Protein AF-A0A1H0XX12-F1 (afdb_monomer)

Mean predicted aligned error: 10.06 Å

Secondary structure (DSSP, 8-state):
--------TT--S-TTHHHHHHHHHHHHHHHSTTS---EE-TT-SEEEEE--SS-SS--HHHHHHHHTTEEPTTSPEE-GGGGEEEEE--HHHHTSGGGGG-SEEEEE-SSSSHHHH--HHHHTT-EEEEEEEEEETTEEEEEEEEE-TTT--EEEEEEE---SS--HHHHHHHHHHHHHHHHHHHTT-

Sequence (189 aa):
MQWCCILPPYLCHQKRKDMANIDELKRLGERFPNKNVGCGNPNAKILVVTQKERNEDVDFKYLKRLFGDFPGPKGKYMDVLTYCYYVVYDEDLLKDPFFERFQVIQYVFPDGSHLQEHDPAKLFGMKWISECTVEDNLQRMFIARGFSQDTMIERVMFCTYPFDIVSSHIFCSNKLLLNWFLLNAVLIF

Radius of gyration: 16.36 Å; Cα contacts (8 Å, |Δi|>4): 269; chains: 1; bounding box: 44×36×38 Å

pLDDT: mean 73.09, std 16.84, range [24.39, 91.88]

Structure (mmCIF, N/CA/C/O backbone):
data_AF-A0A1H0XX12-F1
#
_entry.id   AF-A0A1H0XX12-F1
#
loop_
_atom_site.group_PDB
_atom_site.id
_atom_site.type_symbol
_atom_site.label_atom_id
_atom_site.label_alt_id
_atom_site.label_comp_id
_atom_site.label_asym_id
_atom_site.label_entity_id
_atom_site.label_seq_id
_atom_site.pdbx_PDB_ins_code
_atom_site.Cartn_x
_atom_site.Cartn_y
_atom_site.Cartn_z
_atom_site.occupancy
_atom_site.B_iso_or_equiv
_atom_site.auth_seq_id
_atom_site.auth_comp_id
_atom_site.auth_asym_id
_atom_site.auth_atom_id
_atom_site.pdbx_PDB_model_num
ATOM 1 N N . MET A 1 1 ? -27.982 -8.216 -4.096 1.00 30.33 1 MET A N 1
ATOM 2 C CA . MET A 1 1 ? -26.945 -9.268 -4.171 1.00 30.33 1 MET A CA 1
ATOM 3 C C . MET A 1 1 ? -25.920 -8.960 -3.098 1.00 30.33 1 MET A C 1
ATOM 5 O O . MET A 1 1 ? -25.407 -7.853 -3.080 1.00 30.33 1 MET A O 1
ATOM 9 N N . GLN A 1 2 ? -25.738 -9.870 -2.147 1.00 24.39 2 GLN A N 1
ATOM 10 C CA . GLN A 1 2 ? -24.949 -9.663 -0.933 1.00 24.39 2 GLN A CA 1
ATOM 11 C C . GLN A 1 2 ? -23.589 -10.337 -1.152 1.00 24.39 2 GLN A C 1
ATOM 13 O O . GLN A 1 2 ? -23.521 -11.560 -1.255 1.00 24.39 2 GLN A O 1
ATOM 18 N N . TRP A 1 3 ? -22.527 -9.548 -1.319 1.00 27.17 3 TRP A N 1
ATOM 19 C CA . TRP A 1 3 ? -21.173 -10.067 -1.509 1.00 27.17 3 TRP A CA 1
ATOM 20 C C . TRP A 1 3 ? -20.621 -10.514 -0.153 1.00 27.17 3 TRP A C 1
ATOM 22 O O . TRP A 1 3 ? -20.126 -9.712 0.633 1.00 27.17 3 TRP A O 1
ATOM 32 N N . CYS A 1 4 ? -20.761 -11.803 0.157 1.00 27.08 4 CYS A N 1
ATOM 33 C CA . CYS A 1 4 ? -20.064 -12.420 1.280 1.00 27.08 4 CYS A CA 1
ATOM 34 C C . CYS A 1 4 ? -18.593 -12.622 0.904 1.00 27.08 4 CYS A C 1
ATOM 36 O O . CYS A 1 4 ? -18.281 -13.437 0.037 1.00 27.08 4 CYS A O 1
ATOM 38 N N . CYS A 1 5 ? -17.691 -11.915 1.583 1.00 37.00 5 CYS A N 1
ATOM 39 C CA . CYS A 1 5 ? -16.258 -12.184 1.550 1.00 37.00 5 CYS A CA 1
ATOM 40 C C . CYS A 1 5 ? -15.993 -13.602 2.081 1.00 37.00 5 CYS A C 1
ATOM 42 O O . CYS A 1 5 ? -16.021 -13.843 3.289 1.00 37.00 5 CYS A O 1
ATOM 44 N N . ILE A 1 6 ? -15.756 -14.557 1.181 1.00 36.38 6 ILE A N 1
ATOM 45 C CA . ILE A 1 6 ? -15.307 -15.904 1.540 1.00 36.38 6 ILE A CA 1
ATOM 46 C C . ILE A 1 6 ? -13.828 -15.793 1.922 1.00 36.38 6 ILE A C 1
ATOM 48 O O . ILE A 1 6 ? -12.962 -15.624 1.066 1.00 36.38 6 ILE A O 1
ATOM 52 N N . LEU A 1 7 ? -13.540 -15.850 3.222 1.00 35.84 7 LEU A N 1
ATOM 53 C CA . LEU A 1 7 ? -12.173 -15.946 3.732 1.00 35.84 7 LEU A CA 1
ATOM 54 C C . LEU A 1 7 ? -11.535 -17.282 3.286 1.00 35.84 7 LEU A C 1
ATOM 56 O O . LEU A 1 7 ? -12.188 -18.324 3.391 1.00 35.84 7 LEU A O 1
ATOM 60 N N . PRO A 1 8 ? -10.267 -17.292 2.831 1.00 33.62 8 PRO A N 1
ATOM 61 C CA . PRO A 1 8 ? -9.539 -18.523 2.534 1.00 33.62 8 PRO A CA 1
ATOM 62 C C . PRO A 1 8 ? -9.323 -19.421 3.776 1.00 33.62 8 PRO A C 1
ATOM 64 O O . PRO A 1 8 ? -9.176 -18.917 4.891 1.00 33.62 8 PRO A O 1
ATOM 67 N N . PRO A 1 9 ? -9.225 -20.754 3.601 1.00 35.00 9 PRO A N 1
ATOM 68 C CA . PRO A 1 9 ? -9.321 -21.750 4.680 1.00 35.00 9 PRO A CA 1
ATOM 69 C C . PRO A 1 9 ? -8.121 -21.880 5.646 1.00 35.00 9 PRO A C 1
ATOM 71 O O . PRO A 1 9 ? -8.130 -22.772 6.489 1.00 35.00 9 PRO A O 1
ATOM 74 N N . TYR A 1 10 ? -7.088 -21.034 5.578 1.00 42.31 10 TYR A N 1
ATOM 75 C CA . TYR A 1 10 ? -5.850 -21.205 6.368 1.00 42.31 10 TYR A CA 1
ATOM 76 C C . TYR A 1 10 ? -5.738 -20.333 7.636 1.00 42.31 10 TYR A C 1
ATOM 78 O O . TYR A 1 10 ? -4.710 -20.353 8.311 1.00 42.31 10 TYR A O 1
ATOM 86 N N . LEU A 1 11 ? -6.791 -19.611 8.027 1.00 39.69 11 LEU A N 1
ATOM 87 C CA . LEU A 1 11 ? -6.832 -18.836 9.276 1.00 39.69 11 LEU A CA 1
ATOM 88 C C . LEU A 1 11 ? -7.303 -19.699 10.458 1.00 39.69 11 LEU A C 1
ATOM 90 O O . LEU A 1 11 ? -8.420 -19.565 10.953 1.00 39.69 11 LEU A O 1
ATOM 94 N N . CYS A 1 12 ? -6.444 -20.601 10.933 1.00 35.66 12 CYS A N 1
ATOM 95 C CA . CYS A 1 12 ? -6.678 -21.346 12.169 1.00 35.66 12 CYS A CA 1
ATOM 96 C C . CYS A 1 12 ? -5.447 -21.236 13.076 1.00 35.66 12 CYS A C 1
ATOM 98 O O . CYS A 1 12 ? -4.627 -22.140 13.063 1.00 35.66 12 CYS A O 1
ATOM 100 N N . HIS A 1 13 ? -5.288 -20.104 13.788 1.00 37.56 13 HIS A N 1
ATOM 101 C CA . HIS A 1 13 ? -4.661 -19.981 15.126 1.00 37.56 13 HIS A CA 1
ATOM 102 C C . HIS A 1 13 ? -4.438 -18.504 15.569 1.00 37.56 13 HIS A C 1
ATOM 104 O O . HIS A 1 13 ? -3.295 -18.075 15.626 1.00 37.56 13 HIS A O 1
ATOM 110 N N . GLN A 1 14 ? -5.479 -17.738 15.971 1.00 40.56 14 GLN A N 1
ATOM 111 C CA . GLN A 1 14 ? -5.350 -16.602 16.936 1.00 40.56 14 GLN A CA 1
ATOM 112 C C . GLN A 1 14 ? -6.692 -16.014 17.467 1.00 40.56 14 GLN A C 1
ATOM 114 O O . GLN A 1 14 ? -6.983 -14.821 17.440 1.00 40.56 14 GLN A O 1
ATOM 119 N N . LYS A 1 15 ? -7.507 -16.866 18.102 1.00 47.06 15 LYS A N 1
ATOM 120 C CA . LYS A 1 15 ? -8.949 -16.678 18.401 1.00 47.06 15 LYS A CA 1
ATOM 121 C C . LYS A 1 15 ? -9.467 -15.417 19.144 1.00 47.06 15 LYS A C 1
ATOM 123 O O . LYS A 1 15 ? -10.682 -15.296 19.239 1.00 47.06 15 LYS A O 1
ATOM 128 N N . ARG A 1 16 ? -8.661 -14.490 19.691 1.00 38.19 16 ARG A N 1
ATOM 129 C CA . ARG A 1 16 ? -9.195 -13.296 20.417 1.00 38.19 16 ARG A CA 1
ATOM 130 C C . ARG A 1 16 ? -8.911 -11.950 19.749 1.00 38.19 16 ARG A C 1
ATOM 132 O O . ARG A 1 16 ? -9.828 -11.144 19.640 1.00 38.19 16 ARG A O 1
ATOM 139 N N . LYS A 1 17 ? -7.683 -11.709 19.272 1.00 46.38 17 LYS A N 1
ATOM 140 C CA . LYS A 1 17 ? -7.369 -10.497 18.487 1.00 46.38 17 LYS A CA 1
ATOM 141 C C . LYS A 1 17 ? -8.037 -10.533 17.111 1.00 46.38 17 LYS A C 1
ATOM 143 O O . LYS A 1 17 ? -8.425 -9.485 16.607 1.00 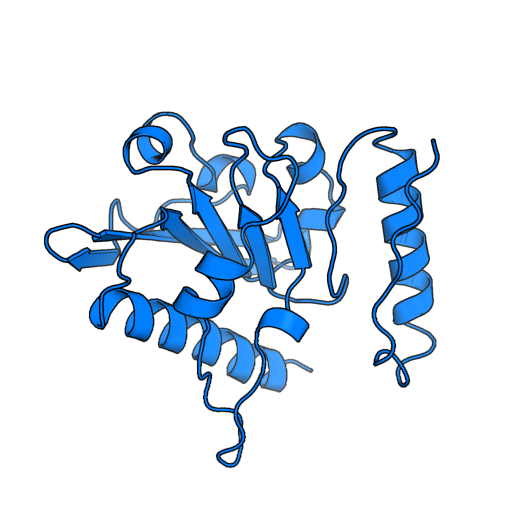46.38 17 LYS A O 1
ATOM 148 N N . ASP A 1 18 ? -8.239 -11.722 16.550 1.00 52.41 18 ASP A N 1
ATOM 149 C CA . ASP A 1 18 ? -8.925 -11.883 15.266 1.00 52.41 18 ASP A CA 1
ATOM 150 C C . ASP A 1 18 ? -10.393 -11.447 15.352 1.00 52.41 18 ASP A C 1
ATOM 152 O O . ASP A 1 18 ? -10.896 -10.801 14.443 1.00 52.41 18 ASP A O 1
ATOM 156 N N . MET A 1 19 ? -11.067 -11.713 16.475 1.00 50.41 19 MET A N 1
ATOM 157 C CA . MET A 1 19 ? -12.502 -11.453 16.632 1.00 50.41 19 MET A CA 1
ATOM 158 C C . MET A 1 19 ? -12.823 -9.952 16.730 1.00 50.41 19 MET A C 1
ATOM 160 O O . MET A 1 19 ? -13.693 -9.475 16.011 1.00 50.41 19 MET A O 1
ATOM 164 N N . ALA A 1 20 ? -12.050 -9.186 17.512 1.00 59.00 20 ALA A N 1
ATOM 165 C CA . ALA A 1 20 ? -12.202 -7.727 17.597 1.00 59.00 20 ALA A CA 1
ATOM 166 C C . ALA A 1 20 ? -11.928 -7.020 16.255 1.00 59.00 20 ALA A C 1
ATOM 168 O O . ALA A 1 20 ? -12.543 -6.006 15.942 1.00 59.00 20 ALA A O 1
ATOM 169 N N . ASN A 1 21 ? -11.023 -7.568 15.443 1.00 63.22 21 ASN A N 1
ATOM 170 C CA . ASN A 1 21 ? -10.691 -7.003 14.137 1.00 63.22 21 ASN A CA 1
ATOM 171 C C . ASN A 1 21 ? -11.657 -7.429 13.030 1.00 63.22 21 ASN A C 1
ATOM 173 O O . ASN A 1 21 ? -11.896 -6.654 12.109 1.00 63.22 21 ASN A O 1
ATOM 177 N N . ILE A 1 22 ? -12.242 -8.626 13.129 1.00 69.19 22 ILE A N 1
ATOM 178 C CA . ILE A 1 22 ? -13.384 -9.026 12.300 1.00 69.19 22 ILE A CA 1
ATOM 179 C C . ILE A 1 22 ? -14.576 -8.105 12.582 1.00 69.19 22 ILE A C 1
ATOM 181 O O . ILE A 1 22 ? -15.256 -7.691 11.645 1.00 69.19 22 ILE A O 1
ATOM 185 N N . ASP A 1 23 ? -14.804 -7.740 13.844 1.00 78.62 23 ASP A N 1
ATOM 186 C CA . ASP A 1 23 ? -15.848 -6.780 14.207 1.00 78.62 23 ASP A CA 1
ATOM 187 C C . ASP A 1 23 ? -15.536 -5.371 13.683 1.00 78.62 23 ASP A C 1
ATOM 189 O O . ASP A 1 23 ? -16.436 -4.698 13.185 1.00 78.62 23 ASP A O 1
ATOM 193 N N . GLU A 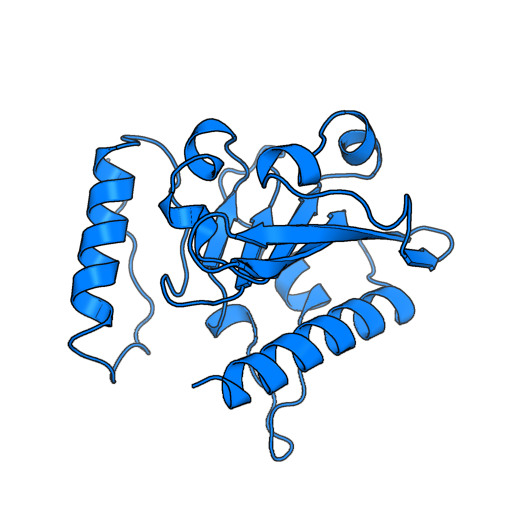1 24 ? -14.272 -4.940 13.697 1.00 80.75 24 GLU A N 1
ATOM 194 C CA . GLU A 1 24 ? -13.889 -3.643 13.126 1.00 80.75 24 GLU A CA 1
ATOM 195 C C . GLU A 1 24 ? -14.032 -3.603 11.596 1.00 80.75 24 GLU A C 1
ATOM 197 O O . GLU A 1 24 ? -14.506 -2.609 11.056 1.00 80.75 24 GLU A O 1
ATOM 202 N N . LEU A 1 25 ? -13.723 -4.696 10.889 1.00 84.00 25 LEU A N 1
ATOM 203 C CA . LEU A 1 25 ? -13.988 -4.811 9.449 1.00 84.00 25 LEU A CA 1
ATOM 204 C C . LEU A 1 25 ? -15.485 -4.762 9.126 1.00 84.00 25 LEU A C 1
ATOM 206 O O . LEU A 1 25 ? -15.885 -4.131 8.148 1.00 84.00 25 LEU A O 1
ATOM 210 N N . LYS A 1 26 ? -16.325 -5.403 9.948 1.00 84.50 26 LYS A N 1
ATOM 211 C CA . LYS A 1 26 ? -17.784 -5.308 9.803 1.00 84.50 26 LYS A CA 1
ATOM 212 C C . LYS A 1 26 ? -18.262 -3.876 10.001 1.00 84.50 26 LYS A C 1
ATOM 214 O O . LYS A 1 26 ? -18.992 -3.375 9.155 1.00 84.50 26 LYS A O 1
ATOM 219 N N . ARG A 1 27 ? -17.794 -3.200 11.054 1.00 86.56 27 ARG A N 1
ATOM 220 C CA . ARG A 1 27 ? -18.110 -1.786 11.303 1.00 86.56 27 ARG A CA 1
ATOM 221 C C . ARG A 1 27 ? -17.637 -0.890 10.165 1.00 86.56 27 ARG A C 1
ATOM 223 O O . ARG A 1 27 ? -18.355 0.027 9.793 1.00 86.56 27 ARG A O 1
ATOM 230 N N . LEU A 1 28 ? -16.465 -1.157 9.589 1.00 88.31 28 LEU A N 1
ATOM 231 C CA . LEU A 1 28 ? -15.981 -0.437 8.411 1.00 88.31 28 LEU A CA 1
ATOM 232 C C . LEU A 1 28 ? -16.937 -0.630 7.221 1.00 88.31 28 LEU A C 1
ATOM 234 O O . LEU A 1 28 ? -17.310 0.341 6.571 1.00 88.31 28 LEU A O 1
ATOM 238 N N . GLY A 1 29 ? -17.409 -1.859 6.988 1.00 87.12 29 GLY A N 1
ATOM 239 C CA . GLY A 1 29 ? -18.440 -2.151 5.984 1.00 87.12 29 GLY A CA 1
ATOM 240 C C . GLY A 1 29 ? -19.788 -1.471 6.255 1.00 87.12 29 GLY A C 1
ATOM 241 O O . GLY A 1 29 ? -20.456 -1.043 5.318 1.00 87.12 29 GLY A O 1
ATOM 242 N N . GLU A 1 30 ? -20.178 -1.326 7.522 1.00 90.56 30 GLU A N 1
ATOM 243 C CA . GLU A 1 30 ? -21.390 -0.601 7.932 1.00 90.56 30 GLU A CA 1
ATOM 244 C C . GLU A 1 30 ? -21.254 0.919 7.752 1.00 90.56 30 GLU A C 1
ATOM 246 O O . GLU A 1 30 ? -22.224 1.570 7.367 1.00 90.56 30 GLU A O 1
ATOM 251 N N . ARG A 1 31 ? -20.060 1.488 7.993 1.00 91.88 31 ARG A N 1
ATOM 252 C CA . ARG A 1 31 ? -19.751 2.908 7.738 1.00 91.88 31 ARG A CA 1
ATOM 253 C C . ARG A 1 31 ? -19.736 3.234 6.243 1.00 91.88 31 ARG A C 1
ATOM 255 O O . ARG A 1 31 ? -20.135 4.330 5.858 1.00 91.88 31 ARG A O 1
ATOM 262 N N . PHE A 1 32 ? -19.319 2.280 5.409 1.00 88.94 32 PHE A N 1
ATOM 263 C CA . PHE A 1 32 ? -19.217 2.435 3.957 1.00 88.94 32 PHE A CA 1
ATOM 264 C C . PHE A 1 32 ? -20.061 1.396 3.200 1.00 88.94 32 PHE A C 1
ATOM 266 O O . PHE A 1 32 ? -19.518 0.550 2.476 1.00 88.94 32 PHE A O 1
ATOM 273 N N . PRO A 1 33 ? -21.402 1.457 3.319 1.00 79.62 33 PRO A N 1
ATOM 274 C CA . PRO A 1 33 ? -22.275 0.524 2.631 1.00 79.62 33 PRO A CA 1
ATOM 275 C C . PRO A 1 33 ? -22.110 0.732 1.121 1.00 79.62 33 PRO A C 1
ATOM 277 O O . PRO A 1 33 ? -22.277 1.844 0.620 1.00 79.62 33 PRO A O 1
ATOM 280 N N . ASN A 1 34 ? -21.794 -0.344 0.397 1.00 82.81 34 ASN A N 1
ATOM 281 C CA . ASN A 1 34 ? -21.521 -0.389 -1.051 1.00 82.81 34 ASN A CA 1
ATOM 282 C C . ASN A 1 34 ? -20.095 -0.024 -1.504 1.00 82.81 34 ASN A C 1
ATOM 284 O O . ASN A 1 34 ? -19.868 0.067 -2.710 1.00 82.81 34 ASN A O 1
ATOM 288 N N . LYS A 1 35 ? -19.126 0.144 -0.595 1.00 84.12 35 LYS A N 1
ATOM 289 C CA . LYS A 1 35 ? -17.709 0.271 -0.979 1.00 84.12 35 LYS A CA 1
ATOM 290 C C . LYS A 1 35 ? -16.955 -1.047 -0.790 1.00 84.12 35 LYS A C 1
ATOM 292 O O . LYS A 1 35 ? -17.257 -1.828 0.111 1.00 84.12 35 LYS A O 1
ATOM 297 N N . ASN A 1 36 ? -15.941 -1.279 -1.624 1.00 84.62 36 ASN A N 1
ATOM 298 C CA . ASN A 1 36 ? -14.971 -2.347 -1.394 1.00 84.62 36 ASN A CA 1
ATOM 299 C C . ASN A 1 36 ? -14.030 -1.911 -0.262 1.00 84.62 36 ASN A C 1
ATOM 301 O O . ASN A 1 36 ? -13.100 -1.141 -0.483 1.00 84.62 36 ASN A O 1
ATOM 305 N N . VAL A 1 37 ? -14.286 -2.395 0.955 1.00 88.00 37 VAL A N 1
ATOM 306 C CA . VAL A 1 37 ? -13.489 -2.044 2.144 1.00 88.00 37 VAL A CA 1
ATOM 307 C C . VAL A 1 37 ? -12.124 -2.742 2.198 1.00 88.00 37 VAL A C 1
ATOM 309 O O . VAL A 1 37 ? -11.357 -2.528 3.138 1.00 88.00 37 VAL A O 1
ATOM 312 N N . GLY A 1 38 ? -11.805 -3.563 1.195 1.00 87.56 38 GLY A N 1
ATOM 313 C CA . GLY A 1 38 ? -10.560 -4.308 1.092 1.00 87.56 38 GLY A CA 1
ATOM 314 C C . GLY A 1 38 ? -10.645 -5.751 1.590 1.00 87.56 38 GLY A C 1
ATOM 315 O O . GLY A 1 38 ? -11.701 -6.258 1.972 1.00 87.56 38 GLY A O 1
ATOM 316 N N . CYS A 1 39 ? -9.509 -6.443 1.548 1.00 86.69 39 CYS A N 1
ATOM 317 C CA . CYS A 1 39 ? -9.378 -7.848 1.927 1.00 86.69 39 CYS A CA 1
ATOM 318 C C . CYS A 1 39 ? -7.968 -8.173 2.452 1.00 86.69 39 CYS A C 1
ATOM 320 O O . CYS A 1 39 ? -7.062 -7.348 2.403 1.00 86.69 39 CYS A O 1
ATOM 322 N N . GLY A 1 40 ? -7.764 -9.391 2.958 1.00 84.25 40 GLY A N 1
ATOM 323 C CA . GLY A 1 40 ? -6.483 -9.832 3.521 1.00 84.25 40 GLY A CA 1
ATOM 324 C C . GLY A 1 40 ? -6.476 -9.828 5.047 1.00 84.25 40 GLY A C 1
ATOM 325 O O . GLY A 1 40 ? -7.520 -9.988 5.681 1.00 84.25 40 GLY A O 1
ATOM 326 N N . ASN A 1 41 ? -5.294 -9.691 5.648 1.00 83.06 41 ASN A N 1
ATOM 327 C CA . ASN A 1 41 ? -5.151 -9.725 7.100 1.00 83.06 41 ASN A CA 1
ATOM 328 C C . ASN A 1 41 ? -5.387 -8.322 7.691 1.00 83.06 41 ASN A C 1
ATOM 330 O O . ASN A 1 41 ? -4.533 -7.455 7.508 1.00 83.06 41 ASN A O 1
ATOM 334 N N . PRO A 1 42 ? -6.478 -8.068 8.441 1.00 83.69 42 PRO A N 1
ATOM 335 C CA . PRO A 1 42 ? -6.685 -6.765 9.074 1.00 83.69 42 PRO A CA 1
ATOM 336 C C . PRO A 1 42 ? -5.550 -6.403 10.046 1.00 83.69 42 PRO A C 1
ATOM 338 O O . PRO A 1 42 ? -5.204 -5.239 10.187 1.00 83.69 42 PRO A O 1
ATOM 341 N N . ASN A 1 43 ? -4.903 -7.384 10.673 1.00 80.00 43 ASN A N 1
ATOM 342 C CA . ASN A 1 43 ? -3.790 -7.152 11.596 1.00 80.00 43 ASN A CA 1
ATOM 343 C C . ASN A 1 43 ? -2.432 -6.970 10.901 1.00 80.00 43 ASN A C 1
ATOM 345 O O . ASN A 1 43 ? -1.398 -6.935 11.573 1.00 80.00 43 ASN A O 1
ATOM 349 N N . ALA A 1 44 ? -2.408 -6.902 9.570 1.00 82.38 44 ALA A N 1
ATOM 350 C CA . ALA A 1 44 ? -1.193 -6.619 8.832 1.00 82.38 44 ALA A CA 1
ATOM 351 C C . ALA A 1 44 ? -0.615 -5.251 9.218 1.00 82.38 44 ALA A C 1
ATOM 353 O O . ALA A 1 44 ? -1.336 -4.290 9.469 1.00 82.38 44 ALA A O 1
ATOM 354 N N . LYS A 1 45 ? 0.715 -5.147 9.201 1.00 82.94 45 LYS A N 1
ATOM 355 C CA . LYS A 1 45 ? 1.413 -3.852 9.273 1.00 82.94 45 LYS A CA 1
ATOM 356 C C . LYS A 1 45 ? 1.537 -3.185 7.905 1.00 82.94 45 LYS A C 1
ATOM 358 O O . LYS A 1 45 ? 1.845 -1.997 7.843 1.00 82.94 45 LYS A O 1
ATOM 363 N N . ILE A 1 46 ? 1.316 -3.950 6.836 1.00 86.81 46 ILE A N 1
ATOM 364 C CA . ILE A 1 46 ? 1.464 -3.515 5.452 1.00 86.81 46 ILE A CA 1
ATOM 365 C C . ILE A 1 46 ? 0.074 -3.360 4.832 1.00 86.81 46 ILE A C 1
ATOM 367 O O . ILE A 1 46 ? -0.691 -4.323 4.763 1.00 86.81 46 ILE A O 1
ATOM 371 N N . LEU A 1 47 ? -0.224 -2.151 4.369 1.00 91.38 47 LEU A N 1
ATOM 372 C CA . LEU A 1 47 ? -1.353 -1.835 3.505 1.00 91.38 47 LEU A CA 1
ATOM 373 C C . LEU A 1 47 ? -0.876 -1.809 2.057 1.00 91.38 47 LEU A C 1
ATOM 375 O O . LEU A 1 47 ? 0.150 -1.207 1.761 1.00 91.38 47 LEU A O 1
ATOM 379 N N . VAL A 1 48 ? -1.635 -2.410 1.153 1.00 90.31 48 VAL A N 1
ATOM 380 C CA . VAL A 1 48 ? -1.427 -2.316 -0.288 1.00 90.31 48 VAL A CA 1
ATOM 381 C C . VAL A 1 48 ? -2.642 -1.626 -0.893 1.00 90.31 48 VAL A C 1
ATOM 383 O O . VAL A 1 48 ? -3.743 -2.172 -0.881 1.00 90.31 48 VAL A O 1
ATOM 386 N N . VAL A 1 49 ? -2.433 -0.423 -1.411 1.00 90.62 49 VAL A N 1
ATOM 387 C CA . VAL A 1 49 ? -3.433 0.374 -2.114 1.00 90.62 49 VAL A CA 1
ATOM 388 C C . VAL A 1 49 ? -3.187 0.237 -3.610 1.00 90.62 49 VAL A C 1
ATOM 390 O O . VAL A 1 49 ? -2.089 0.511 -4.085 1.00 90.62 49 VAL A O 1
ATOM 393 N N . THR A 1 50 ? -4.202 -0.182 -4.356 1.00 86.62 50 THR A N 1
ATOM 394 C CA . THR A 1 50 ? -4.156 -0.274 -5.826 1.00 86.62 50 THR A CA 1
ATOM 395 C C . THR A 1 50 ? -5.130 0.728 -6.430 1.00 86.62 50 THR A C 1
ATOM 397 O O . THR A 1 50 ? -6.238 0.862 -5.923 1.00 86.62 50 THR A O 1
ATOM 400 N N . GLN A 1 51 ? -4.749 1.479 -7.463 1.00 77.06 51 GLN A N 1
ATOM 401 C CA . GLN A 1 51 ? -5.671 2.433 -8.083 1.00 77.06 51 GLN A CA 1
ATOM 402 C C . GLN A 1 51 ? -6.742 1.761 -8.953 1.00 77.06 51 GLN A C 1
ATOM 404 O O . GLN A 1 51 ? -6.554 0.684 -9.516 1.00 77.06 51 GLN A O 1
ATOM 409 N N . LYS A 1 52 ? -7.881 2.448 -9.058 1.00 66.12 52 LYS A N 1
ATOM 410 C CA . LYS A 1 52 ? -9.074 2.023 -9.785 1.00 66.12 52 LYS A CA 1
ATOM 411 C C . LYS A 1 52 ? -8.993 2.459 -11.249 1.00 66.12 52 LYS A C 1
ATOM 413 O O . LYS A 1 52 ? -9.584 3.467 -11.616 1.00 66.12 52 LYS A O 1
ATOM 418 N N . GLU A 1 53 ? -8.335 1.688 -12.110 1.00 52.88 53 GLU A N 1
ATOM 419 C CA . GLU A 1 53 ? -8.583 1.807 -13.553 1.00 52.88 53 GLU A CA 1
ATOM 420 C C . GLU A 1 53 ? -9.468 0.664 -14.032 1.00 52.88 53 GLU A C 1
ATOM 422 O O . GLU A 1 53 ? -9.024 -0.466 -14.213 1.00 52.88 53 GLU A O 1
ATOM 427 N N . ARG A 1 54 ? -10.756 0.975 -14.231 1.00 51.81 54 ARG A N 1
ATOM 428 C CA . ARG A 1 54 ? -11.780 0.107 -14.850 1.00 51.81 54 ARG A CA 1
ATOM 429 C C . ARG A 1 54 ? -12.073 -1.232 -14.148 1.00 51.81 54 ARG A C 1
ATOM 431 O O . ARG A 1 54 ? -13.066 -1.857 -14.503 1.00 51.81 54 ARG A O 1
ATOM 438 N N . ASN A 1 55 ? -11.289 -1.634 -13.150 1.00 51.91 55 ASN A N 1
ATOM 439 C CA . ASN A 1 55 ? -11.489 -2.817 -12.318 1.00 51.91 55 ASN A CA 1
ATOM 440 C C . ASN A 1 55 ? -11.809 -2.421 -10.874 1.00 51.91 55 ASN A C 1
ATOM 442 O O . ASN A 1 55 ? -11.175 -1.543 -10.292 1.00 51.91 55 ASN A O 1
ATOM 446 N N . GLU A 1 56 ? -12.794 -3.103 -10.294 1.00 60.56 56 GLU A N 1
ATOM 447 C CA . GLU A 1 56 ? -13.158 -3.002 -8.872 1.00 60.56 56 GLU A CA 1
ATOM 448 C C . GLU A 1 56 ? -12.275 -3.894 -7.976 1.00 60.56 56 GLU A C 1
ATOM 450 O O . GLU A 1 56 ? -12.443 -3.915 -6.753 1.00 60.56 56 GLU A O 1
ATOM 455 N N . ASP A 1 57 ? -11.311 -4.589 -8.591 1.00 69.25 57 ASP A N 1
ATOM 456 C CA . ASP A 1 57 ? -10.497 -5.634 -7.986 1.00 69.25 57 ASP A CA 1
ATOM 457 C C . ASP A 1 57 ? -9.009 -5.270 -7.925 1.00 69.25 57 ASP A C 1
ATOM 459 O O . ASP A 1 57 ? -8.449 -4.608 -8.797 1.00 69.25 57 ASP A O 1
ATOM 463 N N . VAL A 1 58 ? -8.356 -5.788 -6.888 1.00 75.94 58 VAL A N 1
ATOM 464 C CA . VAL A 1 58 ? -6.915 -5.671 -6.645 1.00 75.94 58 VAL A CA 1
ATOM 465 C C . VAL A 1 58 ? -6.133 -6.475 -7.694 1.00 75.94 58 VAL A C 1
ATOM 467 O O . VAL A 1 58 ? -6.388 -7.667 -7.884 1.00 75.94 58 VAL A O 1
ATOM 470 N N . ASP A 1 59 ? -5.115 -5.874 -8.323 1.00 77.50 59 ASP A N 1
ATOM 471 C CA . ASP A 1 59 ? -4.243 -6.570 -9.285 1.00 77.50 59 ASP A CA 1
ATOM 472 C C . ASP A 1 59 ? -3.239 -7.510 -8.589 1.00 77.50 59 ASP A C 1
ATOM 474 O O . ASP A 1 59 ? -2.035 -7.255 -8.476 1.00 77.50 59 ASP A O 1
ATOM 478 N N . PHE A 1 60 ? -3.727 -8.666 -8.144 1.00 78.50 60 PHE A N 1
ATOM 479 C CA . PHE A 1 60 ? -2.887 -9.699 -7.541 1.00 78.50 60 PHE A CA 1
ATOM 480 C C . PHE A 1 60 ? -1.840 -10.275 -8.502 1.00 78.50 60 PHE A C 1
ATOM 482 O O . PHE A 1 60 ? -0.860 -10.863 -8.040 1.00 78.50 60 PHE A O 1
ATOM 489 N N . LYS A 1 61 ? -2.008 -10.142 -9.824 1.00 79.62 61 LYS A N 1
ATOM 490 C CA . LYS A 1 61 ? -1.031 -10.649 -10.795 1.00 79.62 61 LYS A CA 1
ATOM 491 C C . LYS A 1 61 ? 0.216 -9.771 -10.793 1.00 79.62 61 LYS A C 1
ATOM 493 O O . LYS A 1 61 ? 1.320 -10.313 -10.731 1.00 79.62 61 LYS A O 1
ATOM 498 N N . TYR A 1 62 ? 0.051 -8.451 -10.813 1.00 78.25 62 TYR A N 1
ATOM 499 C CA . TYR A 1 62 ? 1.161 -7.516 -10.645 1.00 78.25 62 TYR A CA 1
ATOM 500 C C . TYR A 1 62 ? 1.807 -7.664 -9.265 1.00 78.25 62 TYR A C 1
ATOM 502 O O . TYR A 1 62 ? 3.023 -7.825 -9.176 1.00 78.25 62 TYR A O 1
ATOM 510 N N . LEU A 1 63 ? 1.010 -7.731 -8.192 1.00 80.00 63 LEU A N 1
ATOM 511 C CA . LEU A 1 63 ? 1.543 -7.871 -6.831 1.00 80.00 63 LEU A CA 1
ATOM 512 C C . LEU A 1 63 ? 2.352 -9.165 -6.645 1.00 80.00 63 LEU A C 1
ATOM 514 O O . LEU A 1 63 ? 3.395 -9.143 -5.998 1.00 80.00 63 LEU A O 1
ATOM 518 N N . LYS A 1 64 ? 1.943 -10.280 -7.268 1.00 80.00 64 LYS A N 1
ATOM 519 C CA . LYS A 1 64 ? 2.740 -11.523 -7.294 1.00 80.00 64 LYS A CA 1
ATOM 520 C C . LYS A 1 64 ? 4.072 -11.368 -8.022 1.00 80.00 64 LYS A C 1
ATOM 522 O O . LYS A 1 64 ? 5.032 -12.025 -7.645 1.00 80.00 64 LYS A O 1
ATOM 527 N N . ARG A 1 65 ? 4.152 -10.526 -9.056 1.00 78.19 65 ARG A N 1
ATOM 528 C CA . ARG A 1 65 ? 5.418 -10.228 -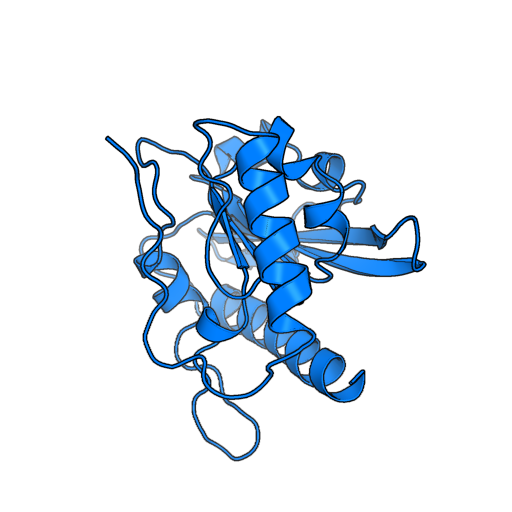9.750 1.00 78.19 65 ARG A CA 1
ATOM 529 C C . ARG A 1 65 ? 6.311 -9.316 -8.911 1.00 78.19 65 ARG A C 1
ATOM 531 O O . ARG A 1 65 ? 7.510 -9.550 -8.843 1.00 78.19 65 ARG A O 1
ATOM 538 N N . LEU A 1 66 ? 5.726 -8.313 -8.255 1.00 76.94 66 LEU A N 1
ATOM 539 C CA . LEU A 1 66 ? 6.451 -7.356 -7.418 1.00 76.94 66 LEU A CA 1
ATOM 540 C C . LEU A 1 66 ? 6.985 -7.997 -6.125 1.00 76.94 66 LEU A C 1
ATOM 542 O O . LEU A 1 66 ? 8.091 -7.680 -5.694 1.00 76.94 66 LEU A O 1
ATOM 546 N N . PHE A 1 67 ? 6.218 -8.913 -5.523 1.00 74.81 67 PHE A N 1
ATOM 547 C CA . PHE A 1 67 ? 6.543 -9.566 -4.247 1.00 74.81 67 PHE A CA 1
ATOM 548 C C . PHE A 1 67 ? 6.937 -11.041 -4.364 1.00 74.81 67 PHE A C 1
ATOM 550 O O . PHE A 1 67 ? 7.148 -11.698 -3.342 1.00 74.81 67 PHE A O 1
ATOM 557 N N . GLY A 1 68 ? 7.030 -11.575 -5.582 1.00 69.38 68 GLY A N 1
ATOM 558 C CA . GLY A 1 68 ? 7.404 -12.966 -5.820 1.00 69.38 68 GLY A CA 1
ATOM 559 C C . GLY A 1 68 ? 8.738 -13.330 -5.163 1.00 69.38 68 GLY A C 1
ATOM 560 O O . GLY A 1 68 ? 9.658 -12.514 -5.075 1.00 69.38 68 GLY A O 1
ATOM 561 N N . ASP A 1 69 ? 8.845 -14.572 -4.693 1.00 64.00 69 ASP A N 1
ATOM 562 C CA . ASP A 1 69 ? 10.087 -15.171 -4.194 1.00 64.00 69 ASP A CA 1
ATOM 563 C C . ASP A 1 69 ? 10.745 -14.440 -3.012 1.00 64.00 69 ASP A C 1
ATOM 565 O O . ASP A 1 69 ? 11.967 -14.249 -2.967 1.00 64.00 69 ASP A O 1
ATOM 569 N N . PHE A 1 70 ? 9.960 -14.033 -2.016 1.00 62.78 70 PHE A N 1
ATOM 570 C CA . PHE A 1 70 ? 10.492 -13.414 -0.803 1.00 62.78 70 PHE A CA 1
ATOM 571 C C . PHE A 1 70 ? 11.227 -14.431 0.089 1.00 62.78 70 PHE A C 1
ATOM 573 O O . PHE A 1 70 ? 10.609 -15.397 0.544 1.00 62.78 70 PHE A O 1
ATOM 580 N N . PRO A 1 71 ? 12.533 -14.250 0.371 1.00 53.69 71 PRO A N 1
ATOM 581 C CA . PRO A 1 71 ? 13.259 -15.133 1.266 1.00 53.69 71 PRO A CA 1
ATOM 582 C C . PRO A 1 71 ? 12.769 -14.901 2.694 1.00 53.69 71 PRO A C 1
ATOM 584 O O . PRO A 1 71 ? 12.869 -13.807 3.240 1.00 53.69 71 PRO A O 1
ATOM 587 N N . GLY A 1 72 ? 12.229 -15.945 3.300 1.00 53.75 72 GLY A N 1
ATOM 588 C CA . GLY A 1 72 ? 11.877 -15.977 4.707 1.00 53.75 72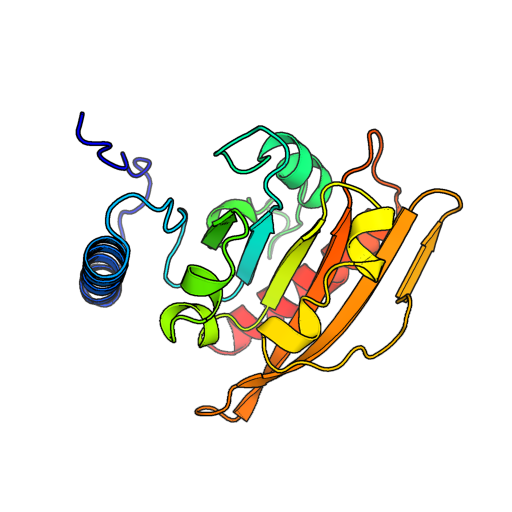 GLY A CA 1
ATOM 589 C C . GLY A 1 72 ? 13.055 -16.337 5.606 1.00 53.75 72 GLY A C 1
ATOM 590 O O . GLY A 1 72 ? 14.081 -16.858 5.144 1.00 53.75 72 GLY A O 1
ATOM 591 N N . PRO A 1 73 ? 12.901 -16.129 6.925 1.00 49.56 73 PRO A N 1
ATOM 592 C CA . PRO A 1 73 ? 13.861 -16.636 7.890 1.00 49.56 73 PRO A CA 1
ATOM 593 C C . PRO A 1 73 ? 13.978 -18.158 7.715 1.00 49.56 73 PRO A C 1
ATOM 595 O O . PRO A 1 73 ? 12.980 -18.876 7.760 1.00 49.56 73 PRO A O 1
ATOM 598 N N . LYS A 1 74 ? 15.214 -18.646 7.533 1.00 51.59 74 LYS A N 1
ATOM 599 C CA . LYS A 1 74 ? 15.586 -20.064 7.318 1.00 51.59 74 LYS A CA 1
ATOM 600 C C . LYS A 1 74 ? 15.413 -20.612 5.891 1.00 51.59 74 LYS A C 1
ATOM 602 O O . LYS A 1 74 ? 15.230 -21.815 5.728 1.00 51.59 74 LYS A O 1
ATOM 607 N N . GLY A 1 75 ? 15.481 -19.767 4.861 1.00 54.03 75 GLY A N 1
ATOM 608 C CA . GLY A 1 75 ? 15.530 -20.237 3.465 1.00 54.03 75 GLY A CA 1
ATOM 609 C C . GLY A 1 75 ? 14.211 -20.815 2.943 1.00 54.03 75 GLY A C 1
ATOM 610 O O . GLY A 1 75 ? 14.194 -21.484 1.915 1.00 54.03 75 GLY A O 1
ATOM 611 N N . LYS A 1 76 ? 13.101 -20.563 3.646 1.00 56.88 76 LYS A N 1
ATOM 612 C CA . LYS A 1 76 ? 11.746 -20.834 3.154 1.00 56.88 76 LYS A CA 1
ATOM 613 C C . LYS A 1 76 ? 11.233 -19.607 2.419 1.00 56.88 76 LYS A C 1
ATOM 615 O O . LYS A 1 76 ? 11.406 -18.504 2.919 1.00 56.88 76 LYS A O 1
ATOM 620 N N . TYR A 1 77 ? 10.573 -19.784 1.282 1.00 63.44 77 TYR A N 1
ATOM 621 C CA . TYR A 1 77 ? 9.867 -18.685 0.629 1.00 63.44 77 TYR A CA 1
ATOM 622 C C . TYR A 1 77 ? 8.640 -18.291 1.462 1.00 63.44 77 TYR A C 1
ATOM 624 O O . TYR A 1 77 ? 7.854 -19.158 1.848 1.00 63.44 77 TYR A O 1
ATOM 632 N N . MET A 1 78 ? 8.503 -17.002 1.780 1.00 64.00 78 MET A N 1
ATOM 633 C CA . MET A 1 78 ? 7.299 -16.458 2.410 1.00 64.00 78 MET A CA 1
ATOM 634 C C . MET A 1 78 ? 6.384 -15.889 1.338 1.00 64.00 78 MET A C 1
ATOM 636 O O . MET A 1 78 ? 6.817 -15.087 0.511 1.00 64.00 78 MET A O 1
ATOM 640 N N . ASP A 1 79 ? 5.107 -16.255 1.400 1.00 68.81 79 ASP A N 1
ATOM 641 C CA . ASP A 1 79 ? 4.083 -15.554 0.640 1.00 68.81 79 ASP A CA 1
ATOM 642 C C . ASP A 1 79 ? 3.755 -14.243 1.360 1.00 68.81 79 ASP A C 1
ATOM 644 O O . ASP A 1 79 ? 2.896 -14.198 2.246 1.00 68.81 79 ASP A O 1
ATOM 648 N N . VAL A 1 80 ? 4.472 -13.173 0.996 1.00 66.94 80 VAL A N 1
ATOM 649 C CA . VAL A 1 80 ? 4.252 -11.809 1.515 1.00 66.94 80 VAL A CA 1
ATOM 650 C C . VAL A 1 80 ? 2.796 -11.401 1.372 1.00 66.94 80 VAL A C 1
ATOM 652 O O . VAL A 1 80 ? 2.308 -10.628 2.195 1.00 66.94 80 VAL A O 1
ATOM 655 N N . LEU A 1 81 ? 2.072 -11.971 0.399 1.00 70.19 81 LEU A N 1
ATOM 656 C CA . LEU A 1 81 ? 0.689 -11.596 0.195 1.00 70.19 81 LEU A CA 1
ATOM 657 C C . LEU A 1 81 ? -0.223 -11.968 1.371 1.00 70.19 81 LEU A C 1
ATOM 659 O O . LEU A 1 81 ? -1.246 -11.335 1.617 1.00 70.19 81 LEU A O 1
ATOM 663 N N . THR A 1 82 ? 0.169 -12.964 2.160 1.00 73.06 82 THR A N 1
ATOM 664 C CA . THR A 1 82 ? -0.580 -13.365 3.359 1.00 73.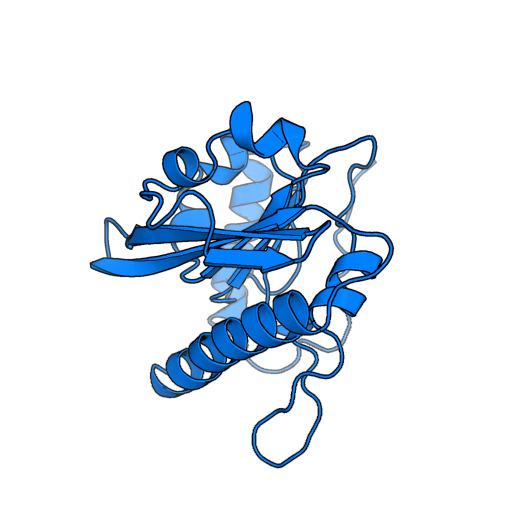06 82 THR A CA 1
ATOM 665 C C . THR A 1 82 ? -0.397 -12.410 4.545 1.00 73.06 82 THR A C 1
ATOM 667 O O . THR A 1 82 ? -1.174 -12.463 5.500 1.00 73.06 82 THR A O 1
ATOM 670 N N . TYR A 1 83 ? 0.590 -11.509 4.486 1.00 76.75 83 TYR A N 1
ATOM 671 C CA . TYR A 1 83 ? 0.946 -10.580 5.565 1.00 76.75 83 TYR A CA 1
ATOM 672 C C . TYR A 1 83 ? 0.465 -9.145 5.332 1.00 76.75 83 TYR A C 1
ATOM 674 O O . TYR A 1 83 ? 0.820 -8.253 6.105 1.00 76.75 83 TYR A O 1
ATOM 682 N N . CYS A 1 84 ? -0.342 -8.926 4.295 1.00 85.25 84 CYS A N 1
ATOM 683 C CA . CYS A 1 84 ? -0.818 -7.611 3.890 1.00 85.25 84 CYS A CA 1
ATOM 684 C C . CYS A 1 84 ? -2.341 -7.488 4.013 1.00 85.25 84 CYS A C 1
ATOM 686 O O . CYS A 1 84 ? -3.084 -8.477 4.001 1.00 85.25 84 CYS A O 1
ATOM 688 N N . TYR A 1 85 ? -2.793 -6.241 4.091 1.00 88.69 85 TYR A N 1
ATOM 689 C CA . TYR A 1 85 ? -4.167 -5.849 3.806 1.00 88.69 85 TYR A CA 1
ATOM 690 C C . TYR A 1 85 ? -4.206 -5.141 2.453 1.00 88.69 85 TYR A C 1
ATOM 692 O O . TYR A 1 85 ? -3.325 -4.338 2.158 1.00 88.69 85 TYR A O 1
ATOM 700 N N . TYR A 1 86 ? -5.212 -5.425 1.638 1.00 89.19 86 TYR A N 1
ATOM 701 C CA . TYR A 1 86 ? -5.356 -4.912 0.280 1.00 89.19 86 TYR A CA 1
ATOM 702 C C . TYR A 1 86 ? -6.599 -4.067 0.168 1.00 89.19 86 TYR A C 1
ATOM 704 O O . TYR A 1 86 ? -7.654 -4.460 0.657 1.00 89.19 86 TYR A O 1
ATOM 712 N N . VAL A 1 87 ? -6.499 -2.949 -0.531 1.00 90.31 87 VAL A N 1
ATOM 713 C CA . VAL A 1 87 ? -7.644 -2.090 -0.800 1.00 90.31 87 VAL A CA 1
ATOM 714 C C . VAL A 1 87 ? -7.481 -1.425 -2.161 1.00 90.31 87 VAL A C 1
ATOM 716 O O . VAL A 1 87 ? -6.369 -1.138 -2.614 1.00 90.31 87 VAL A O 1
ATOM 719 N N . VAL A 1 88 ? -8.599 -1.206 -2.840 1.00 88.50 88 VAL A N 1
ATOM 720 C CA . VAL A 1 88 ? -8.630 -0.355 -4.029 1.00 88.50 88 VAL A CA 1
ATOM 721 C C . VAL A 1 88 ? -8.749 1.093 -3.563 1.00 88.50 88 VAL A C 1
ATOM 723 O O . VAL A 1 88 ? -9.423 1.370 -2.575 1.00 88.50 88 VAL A O 1
ATOM 726 N N . TYR A 1 89 ? -8.070 2.015 -4.237 1.00 88.12 89 TYR A N 1
ATOM 727 C CA . TYR A 1 89 ? -8.083 3.425 -3.884 1.00 88.12 89 TYR A CA 1
ATOM 728 C C . TYR A 1 89 ? -9.515 3.970 -3.836 1.00 88.12 89 TYR A C 1
ATOM 730 O O . TYR A 1 89 ? -10.228 3.984 -4.840 1.00 88.12 89 TYR A O 1
ATOM 738 N N . ASP A 1 90 ? -9.895 4.448 -2.655 1.00 87.62 90 ASP A N 1
ATOM 739 C CA . ASP A 1 90 ? -11.094 5.231 -2.394 1.00 87.62 90 ASP A CA 1
ATOM 740 C C . ASP A 1 90 ? -10.733 6.246 -1.306 1.00 87.62 90 ASP A C 1
ATOM 742 O O . ASP A 1 90 ? -10.357 5.873 -0.193 1.00 87.62 90 ASP A O 1
ATOM 746 N N . GLU A 1 91 ? -10.762 7.532 -1.652 1.00 88.31 91 GLU A N 1
ATOM 747 C CA . GLU A 1 91 ? -10.242 8.588 -0.783 1.00 88.31 91 GLU A CA 1
ATOM 748 C C . GLU A 1 91 ? -11.011 8.695 0.541 1.00 88.31 91 GLU A C 1
ATOM 750 O O . GLU A 1 91 ? -10.388 8.845 1.592 1.00 88.31 91 GLU A O 1
ATOM 755 N N . ASP A 1 92 ? -12.344 8.591 0.518 1.00 89.00 92 ASP A N 1
ATOM 756 C CA . ASP A 1 92 ? -13.146 8.695 1.744 1.00 89.00 92 ASP A CA 1
ATOM 757 C C . ASP A 1 92 ? -12.903 7.497 2.660 1.00 89.00 92 ASP A C 1
ATOM 759 O O . ASP A 1 92 ? -12.826 7.654 3.876 1.00 89.00 92 ASP A O 1
ATOM 763 N N . LEU A 1 93 ? -12.777 6.302 2.074 1.00 90.69 93 LEU A N 1
ATOM 764 C CA . LEU A 1 93 ? -12.487 5.081 2.815 1.00 90.69 93 LEU A CA 1
ATOM 765 C C . LEU A 1 9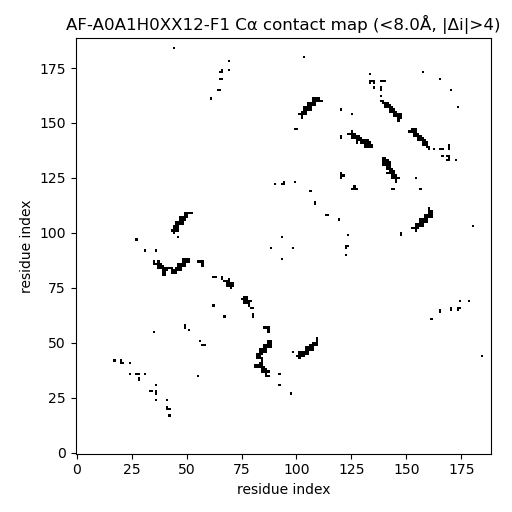3 ? -11.100 5.160 3.463 1.00 90.69 93 LEU A C 1
ATOM 767 O O . LEU A 1 93 ? -10.959 4.859 4.643 1.00 90.69 93 LEU A O 1
ATOM 771 N N . LEU A 1 94 ? -10.081 5.587 2.712 1.00 90.94 94 LEU A N 1
ATOM 772 C CA . LEU A 1 94 ? -8.692 5.647 3.182 1.00 90.94 94 LEU A CA 1
ATOM 773 C C . LEU A 1 94 ? -8.443 6.715 4.256 1.00 90.94 94 LEU A C 1
ATOM 775 O O . LEU A 1 94 ? -7.433 6.638 4.953 1.00 90.94 94 LEU A O 1
ATOM 779 N N . LYS A 1 95 ? -9.358 7.679 4.412 1.00 90.06 95 LYS A N 1
ATOM 780 C CA . LYS A 1 95 ? -9.366 8.639 5.528 1.00 90.06 95 LYS A CA 1
ATOM 781 C C . LYS A 1 95 ? -9.927 8.054 6.828 1.00 90.06 95 LYS A C 1
ATOM 783 O O . LYS A 1 95 ? -9.835 8.714 7.860 1.00 90.06 95 LYS A O 1
ATOM 788 N N . ASP A 1 96 ? -10.527 6.861 6.807 1.00 91.44 96 ASP A N 1
ATOM 789 C CA . ASP A 1 96 ? -11.029 6.220 8.025 1.00 91.44 96 ASP A CA 1
ATOM 790 C C . ASP A 1 96 ? -9.859 5.865 8.969 1.00 91.44 96 ASP A C 1
ATOM 792 O O . ASP A 1 96 ? -8.844 5.325 8.506 1.00 91.44 96 ASP A O 1
ATOM 796 N N . PRO A 1 97 ? -9.996 6.089 10.293 1.00 87.81 97 PRO A N 1
ATOM 797 C CA . PRO A 1 97 ? -8.955 5.781 11.280 1.00 87.81 97 PRO A CA 1
ATOM 798 C C . PRO A 1 97 ? -8.444 4.336 11.232 1.00 87.81 97 PRO A C 1
ATOM 800 O O . PRO A 1 97 ? -7.305 4.058 11.611 1.00 87.81 97 PRO A O 1
ATOM 803 N N . PHE A 1 98 ? -9.249 3.399 10.720 1.00 88.31 98 PHE A N 1
ATOM 804 C CA . PHE A 1 98 ? -8.817 2.030 10.453 1.00 88.31 98 PHE A CA 1
ATOM 805 C C . PHE A 1 98 ? -7.504 1.960 9.658 1.00 88.31 98 PHE A C 1
ATOM 807 O O . PHE A 1 98 ? -6.667 1.102 9.941 1.00 88.31 98 PHE A O 1
ATOM 814 N N . PHE A 1 99 ? -7.297 2.847 8.680 1.00 89.62 99 PHE A N 1
ATOM 815 C CA . PHE A 1 99 ? -6.122 2.815 7.807 1.00 89.62 99 PHE A CA 1
ATOM 816 C C . PHE A 1 99 ? -4.886 3.498 8.408 1.00 89.62 99 PHE A C 1
ATOM 818 O O . PHE A 1 99 ? -3.777 3.341 7.888 1.00 89.62 99 PHE A O 1
ATOM 825 N N . GLU A 1 100 ? -5.020 4.204 9.531 1.00 85.06 100 GLU A N 1
ATOM 826 C CA . GLU A 1 100 ? -3.885 4.837 10.212 1.00 85.06 100 GLU A CA 1
ATOM 827 C C . GLU A 1 100 ? -2.959 3.822 10.889 1.00 85.06 100 GLU A C 1
ATOM 829 O O . GLU A 1 100 ? -1.759 4.068 11.028 1.00 85.06 100 GLU A O 1
ATOM 834 N N . ARG A 1 101 ? -3.487 2.644 11.240 1.00 83.88 101 ARG A N 1
ATOM 835 C CA . ARG A 1 101 ? -2.741 1.586 11.940 1.00 83.88 101 ARG A CA 1
ATOM 836 C C . ARG A 1 101 ? -1.657 0.913 11.099 1.00 83.88 101 ARG A C 1
ATOM 838 O O . ARG A 1 101 ? -0.782 0.245 11.648 1.00 83.88 101 ARG A O 1
ATOM 845 N N . PHE A 1 102 ? -1.728 1.036 9.774 1.00 87.69 102 PHE A N 1
ATOM 846 C CA . PHE A 1 102 ? -0.746 0.430 8.883 1.00 87.69 102 PHE A CA 1
ATOM 847 C C . PHE A 1 102 ? 0.537 1.257 8.877 1.00 87.69 102 PHE A C 1
ATOM 849 O O . PHE A 1 102 ? 0.525 2.463 8.616 1.00 87.69 102 PHE A O 1
ATOM 856 N N . GLN A 1 103 ? 1.649 0.585 9.153 1.00 86.75 103 GLN A N 1
ATOM 857 C CA . GLN A 1 103 ? 2.969 1.193 9.259 1.00 86.75 103 GLN A CA 1
ATOM 858 C C . GLN A 1 103 ? 3.627 1.356 7.887 1.00 86.75 103 GLN A C 1
ATOM 860 O O . GLN A 1 103 ? 4.306 2.347 7.628 1.00 86.75 103 GLN A O 1
ATOM 865 N N . VAL A 1 104 ? 3.412 0.383 7.006 1.00 87.88 104 VAL A N 1
ATOM 866 C CA . VAL A 1 104 ? 3.945 0.379 5.646 1.00 87.88 104 VAL A CA 1
ATOM 867 C C . VAL A 1 104 ? 2.792 0.476 4.671 1.00 87.88 104 VAL A C 1
ATOM 869 O O . VAL A 1 104 ? 1.818 -0.261 4.798 1.00 87.88 104 VAL A O 1
ATOM 872 N N . ILE A 1 105 ? 2.909 1.356 3.686 1.00 90.69 105 ILE A N 1
ATOM 873 C CA . ILE A 1 105 ? 1.898 1.538 2.649 1.00 90.69 105 ILE A CA 1
ATOM 874 C C . ILE A 1 105 ? 2.561 1.301 1.298 1.00 90.69 105 ILE A C 1
ATOM 876 O O . ILE A 1 105 ? 3.373 2.104 0.861 1.00 90.69 105 ILE A O 1
ATOM 880 N N . GLN A 1 106 ? 2.222 0.216 0.613 1.00 89.06 106 GLN A N 1
ATOM 881 C CA . GLN A 1 106 ? 2.503 0.089 -0.809 1.00 89.06 106 GLN A CA 1
ATOM 882 C C . GLN A 1 106 ? 1.362 0.749 -1.575 1.00 89.06 106 GLN A C 1
ATOM 884 O O . GLN A 1 106 ? 0.230 0.285 -1.509 1.00 89.06 106 GLN A O 1
ATOM 889 N N . TYR A 1 107 ? 1.651 1.795 -2.326 1.00 89.50 107 TYR A N 1
ATOM 890 C CA . TYR A 1 107 ? 0.697 2.453 -3.197 1.00 89.50 107 TYR A CA 1
ATOM 891 C C . TYR A 1 107 ? 1.064 2.176 -4.656 1.00 89.50 107 TYR A C 1
ATOM 893 O O . TYR A 1 107 ? 2.177 2.460 -5.103 1.00 89.50 107 TYR A O 1
ATOM 901 N N . VAL A 1 108 ? 0.129 1.594 -5.395 1.00 86.81 108 VAL A N 1
ATOM 902 C CA . VAL A 1 108 ? 0.276 1.259 -6.808 1.00 86.81 108 VAL A CA 1
ATOM 903 C C . VAL A 1 108 ? -0.662 2.162 -7.609 1.00 86.81 108 VAL A C 1
ATOM 905 O O . VAL A 1 108 ? -1.881 1.989 -7.575 1.00 86.81 108 VAL A O 1
ATOM 908 N N . PHE A 1 109 ? -0.089 3.150 -8.292 1.00 79.25 109 PHE A N 1
ATOM 909 C CA . PHE A 1 109 ? -0.766 3.992 -9.286 1.00 79.25 109 PHE A CA 1
ATOM 910 C C . PHE A 1 109 ? -1.172 3.160 -10.509 1.00 79.25 109 PHE A C 1
ATOM 912 O O . PHE A 1 109 ? -0.695 2.048 -10.626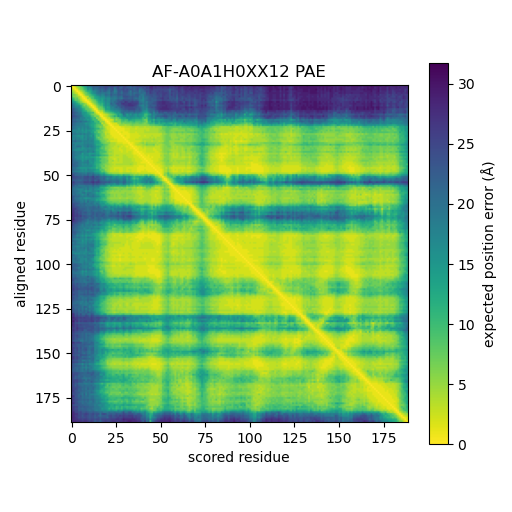 1.00 79.25 109 PHE A O 1
ATOM 919 N N . PRO A 1 110 ? -2.023 3.629 -11.426 1.00 75.81 110 PRO A N 1
ATOM 920 C CA . PRO A 1 110 ? -2.348 2.902 -12.645 1.00 75.81 110 PRO A CA 1
ATOM 921 C C . PRO A 1 110 ? -1.279 3.157 -13.715 1.00 75.81 110 PRO A C 1
ATOM 923 O O . PRO A 1 110 ? -0.902 2.243 -14.442 1.00 75.81 110 PRO A O 1
ATOM 926 N N . ASP A 1 111 ? -0.711 4.366 -13.733 1.00 75.31 111 ASP A N 1
ATOM 927 C CA . ASP A 1 111 ? 0.381 4.782 -14.606 1.00 75.31 111 ASP A CA 1
ATOM 928 C C . ASP A 1 111 ? 1.229 5.904 -13.968 1.00 75.31 111 ASP A C 1
ATOM 930 O O . ASP A 1 111 ? 0.984 6.347 -12.842 1.00 75.31 111 ASP A O 1
ATOM 934 N N . GLY A 1 112 ? 2.254 6.360 -14.697 1.00 70.44 112 GLY A N 1
ATOM 935 C CA . GLY A 1 112 ? 3.161 7.418 -14.248 1.00 70.44 112 GLY A CA 1
ATOM 936 C C . GLY A 1 112 ? 2.574 8.838 -14.252 1.00 70.44 112 GLY A C 1
ATOM 937 O O . GLY A 1 112 ? 3.091 9.687 -13.528 1.00 70.44 112 GLY A O 1
ATOM 938 N N . SER A 1 113 ? 1.515 9.117 -15.021 1.00 73.94 113 SER A N 1
ATOM 939 C CA . SER A 1 113 ? 0.849 10.434 -15.046 1.00 73.94 113 SER A CA 1
ATOM 940 C C . SER A 1 113 ? 0.085 10.710 -13.752 1.00 73.94 113 SER A C 1
ATOM 942 O O . SER A 1 113 ? 0.155 11.813 -13.211 1.00 73.94 113 SER A O 1
ATOM 944 N N . HIS A 1 114 ? -0.558 9.686 -13.190 1.00 73.50 114 HIS A N 1
ATOM 945 C CA . HIS A 1 114 ? -1.387 9.816 -11.988 1.00 73.50 114 HIS A CA 1
ATOM 946 C C . HIS A 1 114 ? -0.606 10.193 -10.721 1.00 73.50 114 HIS A C 1
ATOM 948 O O . HIS A 1 114 ? -1.201 10.673 -9.757 1.00 73.50 114 HIS A O 1
ATOM 954 N N . LEU A 1 115 ? 0.716 10.006 -10.703 1.00 67.00 115 LEU A N 1
ATOM 955 C CA . LEU A 1 115 ? 1.564 10.475 -9.606 1.00 67.00 115 LEU A CA 1
ATOM 956 C C . LEU A 1 115 ? 1.540 12.003 -9.468 1.00 67.00 115 LEU A C 1
ATOM 958 O O . LEU A 1 115 ? 1.639 12.519 -8.359 1.00 67.00 115 LEU A O 1
ATOM 962 N N . GLN A 1 116 ? 1.454 12.731 -10.584 1.00 66.31 116 GLN A N 1
ATOM 963 C CA . GLN A 1 116 ? 1.442 14.195 -10.552 1.00 66.31 116 GLN A CA 1
ATOM 964 C C . GLN A 1 116 ? 0.056 14.752 -10.222 1.00 66.31 116 GLN A C 1
ATOM 966 O O . GLN A 1 116 ? -0.055 15.843 -9.667 1.00 66.31 116 GLN A O 1
ATOM 971 N N . GLU A 1 117 ? -0.993 13.999 -10.544 1.00 74.06 117 GLU A N 1
ATOM 972 C CA . GLU A 1 117 ? -2.386 14.403 -10.344 1.00 74.06 117 GLU A CA 1
ATOM 973 C C . GLU A 1 117 ? -2.895 14.071 -8.935 1.00 74.06 117 GLU A C 1
ATOM 975 O O . GLU A 1 117 ? -3.710 14.807 -8.376 1.00 74.06 117 GLU A O 1
ATOM 980 N N . HIS A 1 118 ? -2.380 12.997 -8.331 1.00 77.31 118 HIS A N 1
ATOM 981 C CA . HIS A 1 118 ? -2.756 12.553 -6.995 1.00 77.31 118 HIS A CA 1
ATOM 982 C C . HIS A 1 118 ? -1.552 12.533 -6.056 1.00 77.31 118 HIS A C 1
ATOM 984 O O . HIS A 1 118 ? -0.553 11.873 -6.323 1.00 77.31 118 HIS A O 1
ATOM 990 N N . ASP A 1 119 ? -1.698 13.177 -4.895 1.00 83.19 119 ASP A N 1
ATOM 991 C CA . ASP A 1 119 ? -0.704 13.153 -3.820 1.00 83.19 119 ASP A CA 1
ATOM 992 C C . ASP A 1 119 ? -1.126 12.168 -2.711 1.00 83.19 119 ASP A C 1
ATOM 994 O O . ASP A 1 119 ? -1.765 12.567 -1.727 1.00 83.19 119 ASP A O 1
ATOM 998 N N . PRO A 1 120 ? -0.803 10.864 -2.832 1.00 86.38 120 PRO A N 1
ATOM 999 C CA . PRO A 1 120 ? -1.107 9.901 -1.783 1.00 86.38 120 PRO A CA 1
ATOM 1000 C C . PRO A 1 120 ? -0.336 10.186 -0.494 1.00 86.38 120 PRO A C 1
ATOM 1002 O O . PRO A 1 120 ? -0.838 9.851 0.575 1.00 86.38 120 PRO A O 1
ATOM 1005 N N . ALA A 1 121 ? 0.836 10.831 -0.535 1.00 88.69 121 ALA A N 1
ATOM 1006 C CA . ALA A 1 121 ? 1.539 11.167 0.698 1.00 88.69 121 ALA A CA 1
ATOM 1007 C C . ALA A 1 121 ? 0.673 12.097 1.554 1.00 88.69 121 ALA A C 1
ATOM 1009 O O . ALA A 1 121 ? 0.468 11.821 2.736 1.00 88.69 121 ALA A O 1
ATOM 1010 N N . LYS A 1 122 ? 0.060 13.117 0.943 1.00 88.88 122 LYS A N 1
ATOM 1011 C CA . LYS A 1 122 ? -0.876 14.011 1.636 1.00 88.88 122 LYS A CA 1
ATOM 1012 C C . LYS A 1 122 ? -2.085 13.276 2.219 1.00 88.88 122 LYS A C 1
ATOM 1014 O O . LYS A 1 122 ? -2.466 13.583 3.348 1.00 88.88 122 LYS A O 1
ATOM 1019 N N . LEU A 1 123 ? -2.657 12.304 1.500 1.00 87.56 123 LEU A N 1
ATOM 1020 C CA . LEU A 1 123 ? -3.795 11.503 1.981 1.00 87.56 123 LEU A CA 1
ATOM 1021 C C . LEU A 1 123 ? -3.499 10.821 3.322 1.00 87.56 123 LEU A C 1
ATOM 1023 O O . LEU A 1 123 ? -4.350 10.799 4.204 1.00 87.56 123 LEU A O 1
ATOM 1027 N N . PHE A 1 124 ? -2.279 10.315 3.494 1.00 87.88 124 PHE A N 1
ATOM 1028 C CA . PHE A 1 124 ? -1.861 9.631 4.718 1.00 87.88 124 PHE A CA 1
ATOM 1029 C C . PHE A 1 124 ? -1.121 10.544 5.712 1.00 87.88 124 PHE A C 1
ATOM 1031 O O . PHE A 1 124 ? -0.514 10.048 6.665 1.00 87.88 124 PHE A O 1
ATOM 1038 N N . GLY A 1 125 ? -1.138 11.868 5.504 1.00 88.00 125 GLY A N 1
ATOM 1039 C CA . GLY A 1 125 ? -0.437 12.830 6.363 1.00 88.00 125 GLY A CA 1
ATOM 1040 C C . GLY A 1 125 ? 1.091 12.693 6.325 1.00 88.00 125 GLY A C 1
ATOM 1041 O O . GLY A 1 125 ? 1.778 12.987 7.302 1.00 88.00 125 GLY A O 1
ATOM 1042 N N . MET A 1 126 ? 1.630 12.208 5.210 1.00 90.00 126 MET A N 1
ATOM 1043 C CA . MET A 1 126 ? 3.046 11.935 4.983 1.00 90.00 126 MET A CA 1
ATOM 1044 C C . MET A 1 126 ? 3.675 13.019 4.105 1.00 90.00 126 MET A C 1
ATOM 1046 O O . MET A 1 126 ? 2.993 13.800 3.444 1.00 90.00 126 MET A O 1
ATOM 1050 N N . LYS A 1 127 ? 5.007 13.061 4.089 1.00 89.69 127 LYS A N 1
ATOM 1051 C CA . LYS A 1 127 ? 5.798 13.948 3.235 1.00 89.69 127 LYS A CA 1
ATOM 1052 C C . LYS A 1 127 ? 6.695 13.126 2.327 1.00 89.69 127 LYS A C 1
ATOM 1054 O O . LYS A 1 127 ? 7.328 12.169 2.781 1.00 89.69 127 LYS A O 1
ATOM 1059 N N . TRP A 1 128 ? 6.773 13.518 1.061 1.00 88.06 128 TRP A N 1
ATOM 1060 C CA . TRP A 1 128 ? 7.739 12.959 0.123 1.00 88.06 128 TRP A CA 1
ATOM 1061 C C . TRP A 1 128 ? 9.159 13.200 0.630 1.00 88.06 128 TRP A C 1
ATOM 1063 O O . TRP A 1 128 ? 9.512 14.317 1.006 1.00 88.06 128 TRP A O 1
ATOM 1073 N N . ILE A 1 129 ? 9.966 12.142 0.663 1.00 83.94 129 ILE A N 1
ATOM 1074 C CA . ILE A 1 129 ? 11.398 12.247 0.975 1.00 83.94 129 ILE A CA 1
ATOM 1075 C C . ILE A 1 129 ? 12.163 12.649 -0.285 1.00 83.94 129 ILE A C 1
ATOM 1077 O O . ILE A 1 129 ? 13.163 13.355 -0.211 1.00 83.94 129 ILE A O 1
ATOM 1081 N N . SER A 1 130 ? 11.695 12.171 -1.438 1.00 71.88 130 SER A N 1
ATOM 1082 C CA . SER A 1 130 ? 12.254 12.475 -2.747 1.00 71.88 130 SER A CA 1
ATOM 1083 C C . SER A 1 130 ? 11.189 12.309 -3.828 1.00 71.88 130 SER A C 1
ATOM 1085 O O . SER A 1 130 ? 10.329 11.430 -3.722 1.00 71.88 130 SER A O 1
ATOM 1087 N N . GLU A 1 131 ? 11.308 13.105 -4.891 1.00 66.25 131 GLU A N 1
ATOM 1088 C CA . GLU A 1 131 ? 10.552 12.947 -6.137 1.00 66.25 131 GLU A CA 1
ATOM 1089 C C . GLU A 1 131 ? 10.921 11.665 -6.891 1.00 66.25 131 GLU A C 1
ATOM 1091 O O . GLU A 1 131 ? 10.254 11.342 -7.850 1.00 66.25 131 GLU A O 1
ATOM 1096 N N . CYS A 1 132 ? 11.966 10.930 -6.506 1.00 65.88 132 CYS A N 1
ATOM 1097 C CA . CYS A 1 132 ? 12.176 9.515 -6.841 1.00 65.88 132 CYS A CA 1
ATOM 1098 C C . CYS A 1 132 ? 13.298 8.939 -5.962 1.00 65.88 132 CYS A C 1
ATOM 1100 O O . CYS A 1 132 ? 14.220 9.644 -5.555 1.00 65.88 132 CYS A O 1
ATOM 1102 N N . THR A 1 133 ? 13.225 7.660 -5.606 1.00 65.62 133 THR A N 1
ATOM 1103 C CA . THR A 1 133 ? 14.257 6.983 -4.796 1.00 65.62 133 THR A CA 1
ATOM 1104 C C . THR A 1 133 ? 15.009 5.918 -5.585 1.00 65.62 133 THR A C 1
ATOM 1106 O O . THR A 1 133 ? 16.170 5.651 -5.291 1.00 65.62 133 THR A O 1
ATOM 1109 N N . VAL A 1 134 ? 14.375 5.324 -6.598 1.00 73.81 134 VAL A N 1
ATOM 1110 C CA . VAL A 1 134 ? 15.016 4.396 -7.538 1.00 73.81 134 VAL A CA 1
ATOM 1111 C C . VAL A 1 134 ? 14.446 4.662 -8.925 1.00 73.81 134 VAL A C 1
ATOM 1113 O O . VAL A 1 134 ? 13.224 4.734 -9.073 1.00 73.81 134 VAL A O 1
ATOM 1116 N N . GLU A 1 135 ? 15.325 4.801 -9.914 1.00 76.38 135 GLU A N 1
ATOM 1117 C CA . GLU A 1 135 ? 14.984 5.000 -11.322 1.00 76.38 135 GLU A CA 1
ATOM 1118 C C . GLU A 1 135 ? 15.717 3.964 -12.183 1.00 76.38 135 GLU A C 1
ATOM 1120 O O . GLU A 1 135 ? 16.907 3.707 -12.008 1.00 76.38 135 GLU A O 1
ATOM 1125 N N . ASP A 1 136 ? 14.977 3.363 -13.103 1.00 73.12 136 ASP A N 1
ATOM 1126 C CA . ASP A 1 136 ? 15.475 2.625 -14.263 1.00 73.12 136 ASP A CA 1
ATOM 1127 C C . ASP A 1 136 ? 14.772 3.231 -15.486 1.00 73.12 136 ASP A C 1
ATOM 1129 O O . ASP A 1 136 ? 13.691 3.785 -15.320 1.00 73.12 136 ASP A O 1
ATOM 1133 N N . ASN A 1 137 ? 15.327 3.138 -16.696 1.00 69.31 137 ASN A N 1
ATOM 1134 C CA . ASN A 1 137 ? 14.933 3.902 -17.899 1.00 69.31 137 ASN A CA 1
ATOM 1135 C C . ASN A 1 137 ? 13.416 3.954 -18.217 1.00 69.31 137 ASN A C 1
ATOM 1137 O O . ASN A 1 137 ? 12.989 4.779 -19.020 1.00 69.31 137 ASN A O 1
ATOM 1141 N N . LEU A 1 138 ? 12.608 3.069 -17.623 1.00 71.25 138 LEU A N 1
ATOM 1142 C CA . LEU A 1 138 ? 11.154 2.997 -17.765 1.00 71.25 138 LEU A CA 1
ATOM 1143 C C . LEU A 1 138 ? 10.379 2.996 -16.432 1.00 71.25 138 LEU A C 1
ATOM 1145 O O . LEU A 1 138 ? 9.152 3.053 -16.469 1.00 71.25 138 LEU A O 1
ATOM 1149 N N . GLN A 1 139 ? 11.041 2.895 -15.271 1.00 75.94 139 GLN A N 1
ATOM 1150 C CA .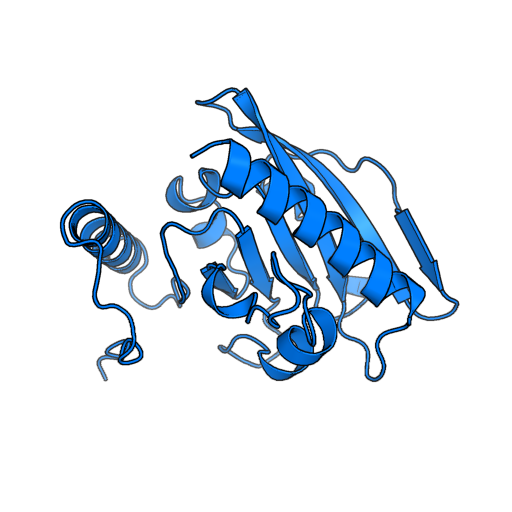 GLN A 1 139 ? 10.407 2.603 -13.978 1.00 75.94 139 GLN A CA 1
ATOM 1151 C C . GLN A 1 139 ? 10.902 3.497 -12.857 1.00 75.94 139 GLN A C 1
ATOM 1153 O O . GLN A 1 139 ? 12.092 3.786 -12.752 1.00 75.94 139 GLN A O 1
ATOM 1158 N N . ARG A 1 140 ? 9.985 3.871 -11.963 1.00 81.44 140 ARG A N 1
ATOM 1159 C CA . ARG A 1 140 ? 10.287 4.723 -10.814 1.00 81.44 140 ARG A CA 1
ATOM 1160 C C . ARG A 1 140 ? 9.630 4.201 -9.545 1.00 81.44 140 ARG A C 1
ATOM 1162 O O . ARG A 1 140 ? 8.521 3.662 -9.570 1.00 81.44 140 ARG A O 1
ATOM 1169 N N . MET A 1 141 ? 10.327 4.394 -8.431 1.00 83.69 141 MET A N 1
ATOM 1170 C CA . MET A 1 141 ? 9.801 4.190 -7.086 1.00 83.69 141 MET A CA 1
ATOM 1171 C C . MET A 1 141 ? 9.960 5.472 -6.272 1.00 83.69 141 MET A C 1
ATOM 1173 O O . MET A 1 141 ? 11.043 6.057 -6.242 1.00 83.69 141 MET A O 1
ATOM 1177 N N . PHE A 1 142 ? 8.899 5.871 -5.580 1.00 85.88 142 PHE A N 1
ATOM 1178 C CA . PHE A 1 142 ? 8.834 7.084 -4.764 1.00 85.88 142 PHE A CA 1
ATOM 1179 C C . PHE A 1 142 ? 8.624 6.694 -3.306 1.00 85.88 142 PHE A C 1
ATOM 1181 O O . PHE A 1 142 ? 7.959 5.694 -3.025 1.00 85.88 142 PHE A O 1
ATOM 1188 N N . ILE A 1 143 ? 9.192 7.466 -2.379 1.00 86.44 143 ILE A N 1
ATOM 1189 C CA . ILE A 1 143 ? 9.095 7.176 -0.947 1.00 86.44 143 ILE A CA 1
ATOM 1190 C C . ILE A 1 143 ? 8.580 8.400 -0.199 1.00 86.44 143 ILE A C 1
ATOM 1192 O O . ILE A 1 143 ? 9.135 9.496 -0.315 1.00 86.44 143 ILE A O 1
ATOM 1196 N N . ALA A 1 144 ? 7.552 8.186 0.620 1.00 89.19 144 ALA A N 1
ATOM 1197 C CA . ALA A 1 144 ? 7.087 9.159 1.598 1.00 89.19 144 ALA A CA 1
ATOM 1198 C C . ALA A 1 144 ? 7.263 8.631 3.024 1.00 89.19 144 ALA A C 1
ATOM 1200 O O . ALA A 1 144 ? 7.243 7.423 3.274 1.00 89.19 144 ALA A O 1
ATOM 1201 N N . ARG A 1 145 ? 7.432 9.556 3.967 1.00 89.50 145 ARG A N 1
ATOM 1202 C CA . ARG A 1 145 ? 7.554 9.286 5.402 1.00 89.50 145 ARG A CA 1
ATOM 1203 C C . ARG A 1 145 ? 6.578 10.134 6.193 1.00 89.50 145 ARG A C 1
ATOM 1205 O O . ARG A 1 145 ? 6.308 11.282 5.849 1.00 89.50 145 ARG A O 1
ATOM 1212 N N . GLY A 1 146 ? 6.081 9.570 7.278 1.00 86.31 146 GLY A N 1
ATOM 1213 C CA . GLY A 1 146 ? 5.234 10.262 8.235 1.00 86.31 146 GLY A CA 1
ATOM 1214 C C . GLY A 1 146 ? 5.289 9.575 9.588 1.00 86.31 146 GLY A C 1
ATOM 1215 O O . GLY A 1 146 ? 5.998 8.589 9.767 1.00 86.31 146 GLY A O 1
ATOM 1216 N N . PHE A 1 147 ? 4.516 10.084 10.534 1.00 82.69 147 PHE A N 1
ATOM 1217 C CA . PHE A 1 147 ? 4.336 9.463 11.840 1.00 82.69 147 PHE A CA 1
ATOM 1218 C C . PHE A 1 147 ? 2.844 9.266 12.070 1.00 82.69 147 PHE A C 1
ATOM 1220 O O . PHE A 1 147 ? 2.044 10.115 11.677 1.00 82.69 147 PHE A O 1
ATOM 1227 N N . SER A 1 148 ? 2.453 8.146 12.679 1.00 75.88 148 SER A N 1
ATOM 1228 C CA . SER A 1 148 ? 1.075 8.008 13.161 1.00 75.88 148 SER A CA 1
ATOM 1229 C C . SER A 1 148 ? 0.805 9.093 14.205 1.00 75.88 148 SER A C 1
ATOM 1231 O O . SER A 1 148 ? 1.662 9.298 15.070 1.00 75.88 148 SER A O 1
ATOM 1233 N N . GLN A 1 149 ? -0.370 9.715 14.177 1.00 73.19 149 GLN A N 1
ATOM 1234 C CA . GLN A 1 149 ? -0.704 10.780 15.125 1.00 73.19 149 GLN A CA 1
ATOM 1235 C C . GLN A 1 149 ? -0.753 10.265 16.571 1.00 73.19 149 GLN A C 1
ATOM 1237 O O . GLN A 1 149 ? -0.204 10.904 17.464 1.00 73.19 149 GLN A O 1
ATOM 1242 N N . ASP A 1 150 ? -1.306 9.068 16.781 1.00 72.19 150 ASP A N 1
ATOM 1243 C CA . ASP A 1 150 ? -1.524 8.529 18.128 1.00 72.19 150 ASP A CA 1
ATOM 1244 C C . ASP A 1 150 ? -0.289 7.854 18.731 1.00 72.19 150 ASP A C 1
ATOM 1246 O O . ASP A 1 150 ? 0.044 8.059 19.897 1.00 72.19 150 ASP A O 1
ATOM 1250 N N . THR A 1 151 ? 0.397 7.013 17.951 1.00 72.88 151 THR A N 1
ATOM 1251 C CA . THR A 1 151 ? 1.476 6.159 18.484 1.00 72.88 151 THR A CA 1
ATOM 1252 C C . THR A 1 151 ? 2.874 6.721 18.251 1.00 72.88 151 THR A C 1
ATOM 1254 O O . THR A 1 151 ? 3.844 6.163 18.757 1.00 72.88 151 THR A O 1
ATOM 1257 N N . MET A 1 152 ? 2.994 7.809 17.478 1.00 76.25 152 MET A N 1
ATOM 1258 C CA . MET A 1 152 ? 4.269 8.390 17.032 1.00 76.25 152 MET A CA 1
ATOM 1259 C C . MET A 1 152 ? 5.216 7.382 16.350 1.00 76.25 152 MET A C 1
ATOM 1261 O O . MET A 1 152 ? 6.420 7.614 16.253 1.00 76.25 152 MET A O 1
ATOM 1265 N N . ILE A 1 153 ? 4.686 6.262 15.850 1.00 79.31 153 ILE A N 1
ATOM 1266 C CA . ILE A 1 153 ? 5.448 5.265 15.100 1.00 79.31 153 ILE A CA 1
ATOM 1267 C C . ILE A 1 153 ? 5.691 5.795 13.685 1.00 79.31 153 ILE A C 1
ATOM 1269 O O . ILE A 1 153 ? 4.777 6.322 13.043 1.00 79.31 153 ILE A O 1
ATOM 1273 N N . GLU A 1 154 ? 6.924 5.641 13.195 1.00 84.00 154 GLU A N 1
ATOM 1274 C CA . GLU A 1 154 ? 7.282 5.989 11.820 1.00 84.00 154 GLU A CA 1
ATOM 1275 C C . GLU A 1 154 ? 6.497 5.125 10.830 1.00 84.00 154 GLU A C 1
ATOM 1277 O O . GLU A 1 154 ? 6.488 3.891 10.909 1.00 84.00 154 GLU A O 1
ATOM 1282 N N . ARG A 1 155 ? 5.870 5.805 9.873 1.00 87.25 155 ARG A N 1
ATOM 1283 C CA . ARG A 1 155 ? 5.165 5.224 8.739 1.00 87.25 155 ARG A CA 1
ATOM 1284 C C . ARG A 1 155 ? 5.947 5.508 7.467 1.00 87.25 155 ARG A C 1
ATOM 1286 O O . ARG A 1 155 ? 6.466 6.612 7.282 1.00 87.25 155 ARG A O 1
ATOM 1293 N N . VAL A 1 156 ? 5.978 4.535 6.564 1.00 88.25 156 VAL A N 1
ATOM 1294 C CA . VAL A 1 156 ? 6.635 4.670 5.260 1.00 88.25 156 VAL A CA 1
ATOM 1295 C C . VAL A 1 156 ? 5.695 4.232 4.153 1.00 88.25 156 VAL A C 1
ATOM 1297 O O . VAL A 1 156 ? 4.991 3.233 4.277 1.00 88.25 156 VAL A O 1
ATOM 1300 N N . MET A 1 157 ? 5.695 4.993 3.066 1.00 89.38 157 MET A N 1
ATOM 1301 C CA . MET A 1 157 ? 4.951 4.681 1.860 1.00 89.38 157 MET A CA 1
ATOM 1302 C C . MET A 1 157 ? 5.908 4.447 0.702 1.00 89.38 157 MET A C 1
ATOM 1304 O O . MET A 1 157 ? 6.832 5.234 0.496 1.00 89.38 157 MET A O 1
ATOM 1308 N N . PHE A 1 158 ? 5.646 3.391 -0.058 1.00 87.50 158 PHE A N 1
ATOM 1309 C CA . PHE A 1 158 ? 6.313 3.046 -1.301 1.00 87.50 158 PHE A CA 1
ATOM 1310 C C . PHE A 1 158 ? 5.326 3.179 -2.439 1.00 87.50 158 PHE A C 1
ATOM 1312 O O . PHE A 1 158 ? 4.293 2.520 -2.462 1.00 87.50 158 PHE A O 1
ATOM 1319 N N . CYS A 1 159 ? 5.671 4.020 -3.391 1.00 87.19 159 CYS A N 1
ATOM 1320 C CA . CYS A 1 159 ? 4.820 4.367 -4.506 1.00 87.19 159 CYS A CA 1
ATOM 1321 C C . CYS A 1 159 ? 5.443 3.846 -5.794 1.00 87.19 159 CYS A C 1
ATOM 1323 O O . CYS A 1 159 ? 6.622 4.086 -6.058 1.00 87.19 159 CYS A O 1
ATOM 1325 N N . THR A 1 160 ? 4.659 3.135 -6.592 1.00 84.31 160 THR A N 1
ATOM 1326 C CA . THR A 1 160 ? 5.061 2.632 -7.909 1.00 84.31 160 THR A CA 1
ATOM 1327 C C . THR A 1 160 ? 3.847 2.597 -8.837 1.00 84.31 160 THR A C 1
ATOM 1329 O O . THR A 1 160 ? 2.724 2.770 -8.375 1.00 84.31 160 THR A O 1
ATOM 1332 N N . TYR A 1 161 ? 4.046 2.384 -10.131 1.00 80.69 161 TYR A N 1
ATOM 1333 C CA . TYR A 1 161 ? 2.972 2.092 -11.081 1.00 80.69 161 TYR A CA 1
ATOM 1334 C C . TYR A 1 161 ? 3.232 0.724 -11.742 1.00 80.69 161 TYR A C 1
ATOM 1336 O O . TYR A 1 161 ? 4.352 0.212 -11.673 1.00 80.69 161 TYR A O 1
ATOM 1344 N N . PRO A 1 162 ? 2.214 0.065 -12.315 1.00 77.06 162 PRO A N 1
ATOM 1345 C CA . PRO A 1 162 ? 2.353 -1.178 -13.032 1.00 77.06 162 PRO A CA 1
ATOM 1346 C C . PRO A 1 162 ? 3.301 -1.045 -14.210 1.00 77.06 162 PRO A C 1
ATOM 1348 O O . PRO A 1 162 ? 3.308 -0.057 -14.941 1.00 77.06 162 PRO A O 1
ATOM 1351 N N . PHE A 1 163 ? 4.066 -2.108 -14.413 1.00 76.31 163 PHE A N 1
ATOM 1352 C CA . PHE A 1 163 ? 4.919 -2.294 -15.572 1.00 76.31 163 PHE A CA 1
ATOM 1353 C C . PHE A 1 163 ? 4.689 -3.697 -16.111 1.00 76.31 163 PHE A C 1
ATOM 1355 O O . PHE A 1 163 ? 4.511 -4.644 -15.335 1.00 76.31 163 PHE A O 1
ATOM 1362 N N . ASP A 1 164 ? 4.772 -3.853 -17.429 1.00 73.38 164 ASP A N 1
ATOM 1363 C CA . ASP A 1 164 ? 4.693 -5.173 -18.059 1.00 73.38 164 ASP A CA 1
ATOM 1364 C C . ASP A 1 164 ? 5.801 -6.107 -17.558 1.00 73.38 164 ASP A C 1
ATOM 1366 O O . ASP A 1 164 ? 5.569 -7.296 -17.306 1.00 73.38 164 ASP A O 1
ATOM 1370 N N . ILE A 1 165 ? 6.994 -5.542 -17.363 1.00 76.38 165 ILE A N 1
ATOM 1371 C CA . ILE A 1 165 ? 8.192 -6.200 -16.848 1.00 76.38 165 ILE A CA 1
ATOM 1372 C C . ILE A 1 165 ? 8.661 -5.385 -15.651 1.00 76.38 165 ILE A C 1
ATOM 1374 O O . ILE A 1 165 ? 8.834 -4.187 -15.797 1.00 76.38 165 ILE A O 1
ATOM 1378 N N . VAL A 1 166 ? 8.885 -5.994 -14.486 1.00 74.56 166 VAL A N 1
ATOM 1379 C CA . VAL A 1 166 ? 9.464 -5.303 -13.317 1.00 74.56 166 VAL A CA 1
ATOM 1380 C C . VAL A 1 166 ? 10.986 -5.383 -13.410 1.00 74.56 166 VAL A C 1
ATOM 1382 O O . VAL A 1 166 ? 11.524 -6.473 -13.610 1.00 74.56 166 VAL A O 1
ATOM 1385 N N . SER A 1 167 ? 11.691 -4.256 -13.287 1.00 79.50 167 SER A N 1
ATOM 1386 C CA . SER A 1 167 ? 13.152 -4.259 -13.351 1.00 79.50 167 SER A CA 1
ATOM 1387 C C . SER A 1 167 ? 13.767 -4.874 -12.097 1.00 79.50 167 SER A C 1
ATOM 1389 O O . SER A 1 167 ? 13.198 -4.815 -11.002 1.00 79.50 167 SER A O 1
ATOM 1391 N N . SER A 1 168 ? 14.960 -5.455 -12.240 1.00 78.12 168 SER A N 1
ATOM 1392 C CA . SER A 1 168 ? 15.678 -6.062 -11.115 1.00 78.12 168 SER A CA 1
ATOM 1393 C C . SER A 1 168 ? 15.969 -5.049 -10.006 1.00 78.12 168 SER A C 1
ATOM 1395 O O . SER A 1 168 ? 15.859 -5.400 -8.836 1.00 78.12 168 SER A O 1
ATOM 1397 N N . HIS A 1 169 ? 16.273 -3.793 -10.348 1.00 78.38 169 HIS A N 1
ATOM 1398 C CA . HIS A 1 169 ? 16.508 -2.721 -9.380 1.00 78.38 169 HIS A CA 1
ATOM 1399 C C . HIS A 1 169 ? 15.259 -2.434 -8.543 1.00 78.38 169 HIS A C 1
ATOM 1401 O O . HIS A 1 169 ? 15.319 -2.506 -7.318 1.00 78.38 169 HIS A O 1
ATOM 1407 N N . ILE A 1 170 ? 14.114 -2.185 -9.187 1.00 78.00 170 ILE A N 1
ATOM 1408 C CA . ILE A 1 170 ? 12.855 -1.874 -8.495 1.00 78.00 170 ILE A CA 1
ATOM 1409 C C . ILE A 1 170 ? 12.372 -3.068 -7.670 1.00 78.00 170 ILE A C 1
ATOM 1411 O O . ILE A 1 170 ? 11.956 -2.893 -6.521 1.00 78.00 170 ILE A O 1
ATOM 1415 N N . PHE A 1 171 ? 12.471 -4.280 -8.221 1.00 75.62 171 PHE A N 1
ATOM 1416 C CA . PHE A 1 171 ? 12.163 -5.513 -7.502 1.00 75.62 171 PHE A CA 1
ATOM 1417 C C . PHE A 1 171 ? 13.040 -5.665 -6.254 1.00 75.62 171 PHE A C 1
ATOM 1419 O O . PHE A 1 171 ? 12.519 -5.821 -5.151 1.00 75.62 171 PHE A O 1
ATOM 1426 N N . CYS A 1 172 ? 14.365 -5.565 -6.397 1.00 75.38 172 CYS A N 1
ATOM 1427 C CA . CYS A 1 172 ? 15.305 -5.685 -5.284 1.00 75.38 172 CYS A CA 1
ATOM 1428 C C . CYS A 1 172 ? 15.082 -4.603 -4.227 1.00 75.38 172 CYS A C 1
ATOM 1430 O O . CYS A 1 172 ? 15.114 -4.913 -3.039 1.00 75.38 172 CYS A O 1
ATOM 1432 N N . SER A 1 173 ? 14.817 -3.359 -4.623 1.00 76.75 173 SER A N 1
ATOM 1433 C CA . SER A 1 173 ? 14.570 -2.265 -3.684 1.00 76.75 173 SER A CA 1
ATOM 1434 C C . SER A 1 173 ? 13.267 -2.447 -2.908 1.00 76.75 173 SER A C 1
ATOM 1436 O O . SER A 1 173 ? 13.306 -2.399 -1.679 1.00 76.75 173 SER A O 1
ATOM 1438 N N . ASN A 1 174 ? 12.143 -2.745 -3.578 1.00 77.88 174 ASN A N 1
ATOM 1439 C CA . ASN A 1 174 ? 10.885 -3.078 -2.890 1.00 77.88 174 ASN A CA 1
ATOM 1440 C C . ASN A 1 174 ? 11.090 -4.260 -1.941 1.00 77.88 174 ASN A C 1
ATOM 1442 O O . ASN A 1 174 ? 10.669 -4.226 -0.787 1.00 77.88 174 ASN A O 1
ATOM 1446 N N . LYS A 1 175 ? 11.809 -5.286 -2.402 1.00 75.50 175 LYS A N 1
ATOM 1447 C CA . LYS A 1 175 ? 12.097 -6.487 -1.626 1.00 75.50 175 LYS A CA 1
ATOM 1448 C C . LYS A 1 175 ? 12.961 -6.222 -0.401 1.00 75.50 175 LYS A C 1
ATOM 1450 O O . LYS A 1 175 ? 12.673 -6.752 0.666 1.00 75.50 175 LYS A O 1
ATOM 1455 N N . LEU A 1 176 ? 14.018 -5.426 -0.519 1.00 70.94 176 LEU A N 1
ATOM 1456 C CA . LEU A 1 176 ? 14.878 -5.062 0.608 1.00 70.94 176 LEU A CA 1
ATOM 1457 C C . LEU A 1 176 ? 14.111 -4.237 1.638 1.00 70.94 176 LEU A C 1
ATOM 1459 O O . LEU A 1 176 ? 14.212 -4.511 2.830 1.00 70.94 176 LEU A O 1
ATOM 1463 N N . LEU A 1 177 ? 13.314 -3.274 1.180 1.00 72.94 177 LEU A N 1
ATOM 1464 C CA . LEU A 1 177 ? 12.541 -2.392 2.046 1.00 72.94 177 LEU A CA 1
ATOM 1465 C C . LEU A 1 177 ? 11.444 -3.157 2.787 1.00 72.94 177 LEU A C 1
ATOM 1467 O O . LEU A 1 177 ? 11.357 -3.077 4.010 1.00 72.94 177 LEU A O 1
ATOM 1471 N N . LEU A 1 178 ? 10.663 -3.969 2.077 1.00 74.06 178 LEU A N 1
ATOM 1472 C CA . LEU A 1 178 ? 9.649 -4.817 2.696 1.00 74.06 178 LEU A CA 1
ATOM 1473 C C . LEU A 1 178 ? 10.266 -5.898 3.587 1.00 74.06 178 LEU A C 1
ATOM 1475 O O . LEU A 1 178 ? 9.716 -6.160 4.649 1.00 74.06 178 LEU A O 1
ATOM 1479 N N . ASN A 1 179 ? 11.422 -6.481 3.241 1.00 69.69 179 ASN A N 1
ATOM 1480 C CA . ASN A 1 179 ? 12.139 -7.389 4.147 1.00 69.69 179 ASN A CA 1
ATOM 1481 C C . ASN A 1 179 ? 12.596 -6.677 5.411 1.00 69.69 179 ASN A C 1
ATOM 1483 O O . ASN A 1 179 ? 12.411 -7.207 6.500 1.00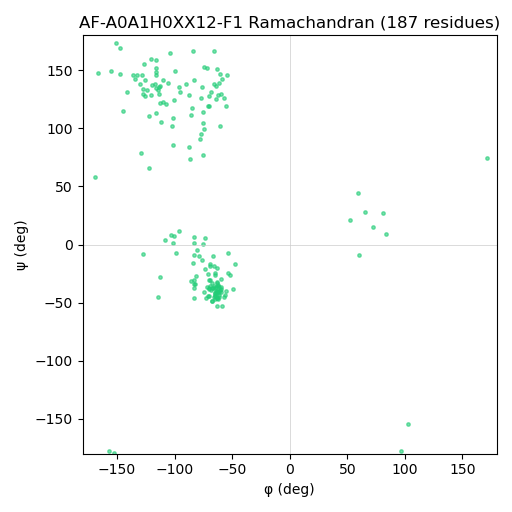 69.69 179 ASN A O 1
ATOM 1487 N N . TRP A 1 180 ? 13.183 -5.488 5.284 1.00 67.75 180 TRP A N 1
ATOM 1488 C CA . TRP A 1 180 ? 13.588 -4.692 6.435 1.00 67.75 180 TRP A CA 1
ATOM 1489 C C . TRP A 1 180 ? 12.384 -4.417 7.333 1.00 67.75 180 TRP A C 1
ATOM 1491 O O . TRP A 1 180 ? 12.459 -4.640 8.538 1.00 67.75 180 TRP A O 1
ATOM 1501 N N . PHE A 1 181 ? 11.244 -4.041 6.754 1.00 67.31 181 PHE A N 1
ATOM 1502 C CA . PHE A 1 181 ? 10.021 -3.846 7.518 1.00 67.31 181 PHE A CA 1
ATOM 1503 C C . PHE A 1 181 ? 9.484 -5.128 8.130 1.00 67.31 181 PHE A C 1
ATOM 1505 O O . PHE A 1 181 ? 9.148 -5.099 9.299 1.00 67.31 181 PHE A O 1
ATOM 1512 N N . LEU A 1 182 ? 9.428 -6.246 7.409 1.00 64.88 182 LEU A N 1
ATOM 1513 C CA . LEU A 1 182 ? 8.947 -7.521 7.944 1.00 64.88 182 LEU A CA 1
ATOM 1514 C C . LEU A 1 182 ? 9.863 -8.047 9.057 1.00 64.88 182 LEU A C 1
ATOM 1516 O O . LEU A 1 182 ? 9.367 -8.495 10.083 1.00 64.88 182 LEU A O 1
ATOM 1520 N N . LEU A 1 183 ? 11.185 -7.947 8.908 1.00 62.00 183 LEU A N 1
ATOM 1521 C CA . LEU A 1 183 ? 12.156 -8.397 9.910 1.00 62.00 183 LEU A CA 1
ATOM 1522 C C . LEU A 1 183 ? 12.144 -7.508 11.157 1.00 62.00 183 LEU A C 1
ATOM 1524 O O . LEU A 1 183 ? 12.101 -8.029 12.269 1.00 62.00 183 LEU A O 1
ATOM 1528 N N . ASN A 1 184 ? 12.109 -6.182 10.996 1.00 55.69 184 ASN A N 1
ATOM 1529 C CA . ASN A 1 184 ? 11.961 -5.273 12.135 1.00 55.69 184 ASN A CA 1
ATOM 1530 C C . ASN A 1 184 ? 10.559 -5.371 12.749 1.00 55.69 184 ASN A C 1
ATOM 1532 O O . ASN A 1 184 ? 10.415 -5.337 13.963 1.00 55.69 184 ASN A O 1
ATOM 1536 N N . ALA A 1 185 ? 9.517 -5.571 11.943 1.00 46.41 185 ALA A N 1
ATOM 1537 C CA . ALA A 1 185 ? 8.157 -5.775 12.423 1.00 46.41 185 ALA A CA 1
ATOM 1538 C C . ALA A 1 185 ? 8.009 -7.059 13.238 1.00 46.41 185 ALA A C 1
ATOM 1540 O O . ALA A 1 185 ? 7.240 -7.036 14.197 1.00 46.41 185 ALA A O 1
ATOM 1541 N N . VAL A 1 186 ? 8.710 -8.135 12.860 1.00 40.34 186 VAL A N 1
ATOM 1542 C CA . VAL A 1 186 ? 8.793 -9.400 13.608 1.00 40.34 186 VAL A CA 1
ATOM 1543 C C . VAL A 1 186 ? 9.595 -9.227 14.902 1.00 40.34 186 VAL A C 1
ATOM 1545 O O . VAL A 1 186 ? 9.266 -9.871 15.887 1.00 40.34 186 VAL A O 1
ATOM 1548 N N . LEU A 1 187 ? 10.581 -8.326 14.944 1.00 31.19 187 LEU A N 1
ATOM 1549 C CA . LEU A 1 187 ? 11.341 -7.997 16.162 1.00 31.19 187 LEU A CA 1
ATOM 1550 C C . LEU A 1 187 ? 10.625 -7.013 17.110 1.00 31.19 187 LEU A C 1
ATOM 1552 O O . LEU A 1 187 ? 11.127 -6.751 18.199 1.00 31.19 187 LEU A O 1
ATOM 1556 N N . ILE A 1 188 ? 9.464 -6.475 16.719 1.00 33.78 188 ILE A N 1
ATOM 1557 C CA . ILE A 1 188 ? 8.637 -5.564 17.536 1.00 33.78 188 ILE A CA 1
ATOM 1558 C C . ILE A 1 188 ? 7.433 -6.301 18.176 1.00 33.78 188 ILE A C 1
ATOM 1560 O O . ILE A 1 188 ? 6.635 -5.679 18.875 1.00 33.78 188 ILE A O 1
ATOM 1564 N N . PHE A 1 189 ? 7.281 -7.616 17.963 1.00 31.30 189 PHE A N 1
ATOM 1565 C CA . PHE A 1 189 ? 6.216 -8.429 18.570 1.00 31.30 189 PHE A CA 1
ATOM 1566 C C . PHE A 1 189 ? 6.721 -9.357 19.673 1.00 31.30 189 PHE A C 1
ATOM 1568 O O . PHE A 1 189 ? 7.715 -10.075 19.433 1.00 31.30 189 PHE A O 1
#

Nearest PDB structures (foldseek):
  5hmq-assembly3_E  TM=2.922E-01  e=5.811E-01  Pseudomonas putida KT2440
  2nlk-assembly1_A  TM=3.937E-01  e=2.734E+00  Homo sapiens
  6j6u-assembly1_B  TM=3.554E-01  e=7.676E+00  Rattus norvegicus
  5hmq-assembly1_A  TM=3.243E-01  e=5.559E+00  Pseudomonas putida KT2440

Solvent-accessible surface area (backbone atoms only — not comparable to full-atom values): 11221 Å² total; per-residue (Å²): 136,83,87,75,83,80,75,74,93,80,84,81,86,60,88,63,70,52,52,61,48,53,51,50,52,50,49,51,40,66,78,38,74,94,57,78,84,50,52,70,33,85,88,26,48,32,32,36,36,30,50,66,72,98,45,98,64,71,65,59,68,58,49,47,66,59,49,53,86,33,80,32,91,87,80,41,74,41,69,58,73,71,51,22,22,38,32,51,63,46,72,76,66,58,63,37,74,80,56,59,71,36,35,33,35,42,38,33,41,73,41,81,69,53,59,79,78,45,63,67,36,60,68,72,65,26,42,70,76,40,99,56,75,46,78,52,105,88,48,58,33,32,39,26,43,33,54,35,89,88,77,65,46,74,25,42,34,41,37,36,46,74,59,99,68,81,51,71,65,61,37,50,51,54,46,51,53,50,46,51,47,52,56,52,53,58,72,74,106

Foldseek 3Di:
DDDDDDDDDPPPDDPPVQVVQVVVLVVLCVVPPPACLWDADLPALEEEEEEDDPDSDDPVVQVCQLQPQAQDPPRDGDPVRNRYTYHYDDLVSCLPVSVLSRQEYEYEYQDDVVVVVDDVCVSNVWAWPDPFDDDDPGWTKTKTWDARPPPRHIHMYIYTYDDPHDDPRSSVVSSVVVCVCVVVVVVVD